Protein AF-A0A448YW83-F1 (afdb_monomer)

Structure (mmCIF, N/CA/C/O backbone):
data_AF-A0A448YW83-F1
#
_entry.id   AF-A0A448YW83-F1
#
loop_
_atom_site.group_PDB
_atom_site.id
_atom_site.type_symbol
_atom_site.label_atom_id
_atom_site.label_alt_id
_atom_site.label_comp_id
_atom_site.label_asym_id
_atom_site.label_entity_id
_atom_site.label_seq_id
_atom_site.pdbx_PDB_ins_code
_atom_site.Cartn_x
_atom_site.Cartn_y
_atom_site.Cartn_z
_atom_site.occupancy
_atom_site.B_iso_or_equiv
_atom_site.auth_seq_id
_atom_site.auth_comp_id
_atom_site.auth_asym_id
_atom_site.auth_atom_id
_atom_site.pdbx_PDB_model_num
ATOM 1 N N . MET A 1 1 ? -49.340 -20.843 14.530 1.00 56.88 1 MET A N 1
ATOM 2 C CA . MET A 1 1 ? -48.400 -19.747 14.875 1.00 56.88 1 MET A CA 1
ATOM 3 C C . MET A 1 1 ? -46.982 -20.223 15.215 1.00 56.88 1 MET A C 1
ATOM 5 O O . MET A 1 1 ? -46.055 -19.483 14.927 1.00 56.88 1 MET A O 1
ATOM 9 N N . MET A 1 2 ? -46.760 -21.444 15.728 1.00 63.47 2 MET A N 1
ATOM 10 C CA . MET A 1 2 ? -45.398 -21.908 16.076 1.00 63.47 2 MET A CA 1
ATOM 11 C C . MET A 1 2 ? -44.443 -22.103 14.880 1.00 63.47 2 MET A C 1
ATOM 13 O O . MET A 1 2 ? -43.239 -21.938 15.032 1.00 63.47 2 MET A O 1
ATOM 17 N N . VAL A 1 3 ? -44.957 -22.373 13.675 1.00 71.94 3 VAL A N 1
ATOM 18 C CA . VAL A 1 3 ? -44.118 -22.569 12.472 1.00 71.94 3 VAL A CA 1
ATOM 19 C C . VAL A 1 3 ? -43.424 -21.270 12.026 1.00 71.94 3 VAL A C 1
ATOM 21 O O . VAL A 1 3 ? -42.294 -21.302 11.548 1.00 71.94 3 VAL A O 1
ATOM 24 N N . VAL A 1 4 ? -44.060 -20.114 12.242 1.00 79.00 4 VAL A N 1
ATOM 25 C CA . VAL A 1 4 ? -43.514 -18.808 11.829 1.00 79.00 4 VAL A CA 1
ATOM 26 C C . VAL A 1 4 ? -42.372 -18.369 12.751 1.00 79.00 4 VAL A C 1
ATOM 28 O O . VAL A 1 4 ? -41.363 -17.855 12.279 1.00 79.00 4 VAL A O 1
ATOM 31 N N . ALA A 1 5 ? -42.476 -18.656 14.053 1.00 77.50 5 ALA A N 1
ATOM 32 C CA . ALA A 1 5 ? -41.408 -18.366 15.011 1.00 77.50 5 ALA A CA 1
ATOM 33 C C . ALA A 1 5 ? -40.123 -19.159 14.708 1.00 77.50 5 ALA A C 1
ATOM 35 O O . ALA A 1 5 ? -39.018 -18.657 14.911 1.00 77.50 5 ALA A O 1
ATOM 36 N N . HIS A 1 6 ? -40.253 -20.377 14.173 1.00 79.56 6 HIS A N 1
ATOM 37 C CA . HIS A 1 6 ? -39.095 -21.215 13.874 1.00 79.56 6 HIS A CA 1
ATOM 38 C C . HIS A 1 6 ? -38.333 -20.754 12.621 1.00 79.56 6 HIS A C 1
ATOM 40 O O . HIS A 1 6 ? -37.104 -20.746 12.623 1.00 79.56 6 HIS A O 1
ATOM 46 N N . GLN A 1 7 ? -39.049 -20.278 11.597 1.00 82.50 7 GLN A N 1
ATOM 47 C CA . GLN A 1 7 ? -38.447 -19.720 10.379 1.00 82.50 7 GLN A CA 1
ATOM 48 C C . GLN A 1 7 ? -37.667 -18.423 10.648 1.00 82.50 7 GLN A C 1
ATOM 50 O O . GLN A 1 7 ? -36.568 -18.239 10.127 1.00 82.50 7 GLN A O 1
ATOM 55 N N . ILE A 1 8 ? -38.185 -17.549 11.518 1.00 85.81 8 ILE A N 1
ATOM 56 C CA . ILE A 1 8 ? -37.504 -16.293 11.881 1.00 85.81 8 ILE A CA 1
ATOM 57 C C . ILE A 1 8 ? -36.208 -16.575 12.656 1.00 85.81 8 ILE A C 1
ATOM 59 O O . ILE A 1 8 ? -35.187 -15.933 12.410 1.00 85.81 8 ILE A O 1
ATOM 63 N N . SER A 1 9 ? -36.221 -17.571 13.546 1.00 85.94 9 SER A N 1
ATOM 64 C CA . SER A 1 9 ? -35.034 -17.957 14.318 1.00 85.94 9 SER A CA 1
ATOM 65 C C . SER A 1 9 ? -33.929 -18.541 13.425 1.00 85.94 9 SER A C 1
ATOM 67 O O . SER A 1 9 ? -32.757 -18.201 13.582 1.00 85.94 9 SER A O 1
ATOM 69 N N . LEU A 1 10 ? -34.293 -19.347 12.418 1.00 84.88 10 LEU A N 1
ATOM 70 C CA . LEU A 1 10 ? -33.331 -19.912 11.463 1.00 84.88 10 LEU A CA 1
ATOM 71 C C . LEU A 1 10 ? -32.645 -18.837 10.609 1.00 84.88 10 LEU A C 1
ATOM 73 O O . LEU A 1 10 ? -31.426 -18.886 10.446 1.00 84.88 10 LEU A O 1
ATOM 77 N N . LEU A 1 11 ? -33.395 -17.840 10.129 1.00 86.81 11 LEU A N 1
ATOM 78 C CA . LEU A 1 11 ? -32.834 -16.728 9.352 1.00 86.81 11 LEU A CA 1
ATOM 79 C C . LEU A 1 11 ? -31.828 -15.906 10.170 1.00 86.81 11 LEU A C 1
ATOM 81 O O . LEU A 1 11 ? -30.740 -15.591 9.676 1.00 86.81 11 LEU A O 1
ATOM 85 N N . TYR A 1 12 ? -32.143 -15.633 11.439 1.00 86.94 12 TYR A N 1
ATOM 86 C CA . TYR A 1 12 ? -31.236 -14.923 12.343 1.00 86.94 12 TYR A CA 1
ATOM 87 C C . TYR A 1 12 ? -29.942 -15.700 12.590 1.00 86.94 12 TYR A C 1
ATOM 89 O O . TYR A 1 12 ? -28.861 -15.117 12.512 1.00 86.94 12 TYR A O 1
ATOM 97 N N . ILE A 1 13 ? -30.033 -17.014 12.818 1.00 88.75 13 ILE A N 1
ATOM 98 C CA . ILE A 1 13 ? -28.859 -17.866 13.044 1.00 88.75 13 ILE A CA 1
ATOM 99 C C . ILE A 1 13 ? -27.974 -17.906 11.794 1.00 88.75 13 ILE A C 1
ATOM 101 O O . ILE A 1 13 ? -26.762 -17.741 11.910 1.00 88.75 13 ILE A O 1
ATOM 105 N N . THR A 1 14 ? -28.550 -18.048 10.594 1.00 85.12 14 THR A N 1
ATOM 106 C CA . THR A 1 14 ? -27.757 -18.066 9.351 1.00 85.12 14 THR A CA 1
ATOM 107 C C . THR A 1 14 ? -27.075 -16.730 9.057 1.00 85.12 14 THR A C 1
ATOM 109 O O . THR A 1 14 ? -25.923 -16.716 8.624 1.00 85.12 14 THR A O 1
ATOM 112 N N . SER A 1 15 ? -27.734 -15.604 9.353 1.00 87.12 15 SER A N 1
ATOM 113 C CA . SER A 1 15 ? -27.144 -14.273 9.173 1.00 87.12 15 SER A CA 1
ATOM 114 C C . SER A 1 15 ? -26.011 -14.011 10.168 1.00 87.12 15 SER A C 1
ATOM 116 O O . SER A 1 15 ? -24.981 -13.450 9.794 1.00 87.12 15 SER A O 1
ATOM 118 N N . LEU A 1 16 ? -26.174 -14.438 11.426 1.00 84.50 16 LEU A N 1
ATOM 119 C CA . LEU A 1 16 ? -25.135 -14.330 12.453 1.00 84.50 16 LEU A CA 1
ATOM 120 C C . LEU A 1 16 ? -23.930 -15.216 12.132 1.00 84.50 16 LEU A C 1
ATOM 122 O O . LEU A 1 16 ? -22.798 -14.769 12.284 1.00 84.50 16 LEU A O 1
ATOM 126 N N . LEU A 1 17 ? -24.158 -16.436 11.634 1.00 87.31 17 LEU A N 1
ATOM 127 C CA . LEU A 1 17 ? -23.080 -17.349 11.254 1.00 87.31 17 LEU A CA 1
ATOM 128 C C . LEU A 1 17 ? -22.268 -16.814 10.062 1.00 87.31 17 LEU A C 1
ATOM 130 O O . LEU A 1 17 ? -21.045 -16.938 10.051 1.00 87.31 17 LEU A O 1
ATOM 134 N N . GLY A 1 18 ? -22.926 -16.175 9.086 1.00 85.12 18 GLY A N 1
ATOM 135 C CA . GLY A 1 18 ? -22.254 -15.525 7.955 1.00 85.12 18 GLY A CA 1
ATOM 136 C C . GLY A 1 18 ? -21.361 -14.356 8.382 1.00 85.12 18 GLY A C 1
ATOM 137 O O . GLY A 1 18 ? -20.220 -14.256 7.931 1.00 85.12 18 GLY A O 1
ATOM 138 N N . LEU A 1 19 ? -21.840 -13.517 9.308 1.00 79.88 19 LEU A N 1
ATOM 139 C CA . LEU A 1 19 ? -21.049 -12.435 9.909 1.00 79.88 19 LEU A CA 1
ATOM 140 C C . LEU A 1 19 ? -19.879 -12.970 10.749 1.00 79.88 19 LEU A C 1
ATOM 142 O O . LEU A 1 19 ? -18.781 -12.421 10.680 1.00 79.88 19 LEU A O 1
ATOM 146 N N . LEU A 1 20 ? -20.082 -14.064 11.490 1.00 75.94 20 LEU A N 1
ATOM 147 C CA . LEU A 1 20 ? -19.033 -14.682 12.304 1.00 75.94 20 LEU A CA 1
ATOM 148 C C . LEU A 1 20 ? -17.926 -15.314 11.443 1.00 75.94 20 LEU A C 1
ATOM 150 O O . LEU A 1 20 ? -16.750 -15.183 11.767 1.00 75.94 20 LEU A O 1
ATOM 154 N N . LEU A 1 21 ? -18.282 -15.951 10.321 1.00 74.69 21 LEU A N 1
ATOM 155 C CA . LEU A 1 21 ? -17.315 -16.505 9.363 1.00 74.69 21 LEU A CA 1
ATOM 156 C C . LEU A 1 21 ? -16.519 -15.409 8.638 1.00 74.69 21 LEU A C 1
ATOM 158 O O . LEU A 1 21 ? -15.327 -15.583 8.378 1.00 74.69 21 LEU A O 1
ATOM 162 N N . LEU A 1 22 ? -17.145 -14.263 8.351 1.00 68.19 22 LEU A N 1
ATOM 163 C CA . LEU A 1 22 ? -16.452 -13.073 7.847 1.00 68.19 22 LEU A CA 1
ATOM 164 C C . LEU A 1 22 ? -15.484 -12.494 8.889 1.00 68.19 22 LEU A C 1
ATOM 166 O O . LEU A 1 22 ? -14.366 -12.128 8.531 1.00 68.19 22 LEU A O 1
ATOM 170 N N . ALA A 1 23 ? -15.865 -12.483 10.170 1.00 65.94 23 ALA A N 1
ATOM 171 C CA . ALA A 1 23 ? -15.004 -12.029 11.262 1.00 65.94 23 ALA A CA 1
ATOM 172 C C . ALA A 1 23 ? -13.818 -12.981 11.521 1.00 65.94 23 ALA A C 1
ATOM 174 O O . ALA A 1 23 ? -12.682 -12.525 11.628 1.00 65.94 23 ALA A O 1
ATOM 175 N N . GLN A 1 24 ? -14.034 -14.303 11.518 1.00 62.00 24 GLN A N 1
ATOM 176 C CA . GLN A 1 24 ? -12.956 -15.286 11.709 1.00 62.00 24 GLN A CA 1
ATOM 177 C C . GLN A 1 24 ? -11.900 -15.239 10.599 1.00 62.00 24 GLN A C 1
ATOM 179 O O . GLN A 1 24 ? -10.726 -15.504 10.852 1.00 62.00 24 GLN A O 1
ATOM 184 N N . ARG A 1 25 ? -12.280 -14.845 9.378 1.00 55.31 25 ARG A N 1
ATOM 185 C CA . ARG A 1 25 ? -11.320 -14.645 8.284 1.00 55.31 25 ARG A CA 1
ATOM 186 C C . ARG A 1 25 ? -10.429 -13.412 8.495 1.00 55.31 25 ARG A C 1
ATOM 188 O O . ARG A 1 25 ? -9.340 -13.353 7.924 1.00 55.31 25 ARG A O 1
ATOM 195 N N . CYS A 1 26 ? -10.859 -12.456 9.319 1.00 51.16 26 CYS A N 1
ATOM 196 C CA . CYS A 1 26 ? -10.079 -11.269 9.668 1.00 51.16 26 CYS A CA 1
ATOM 197 C C . CYS A 1 26 ? -9.062 -11.535 10.793 1.00 51.16 26 CYS A C 1
ATOM 199 O O . CYS A 1 26 ? -7.950 -11.012 10.716 1.00 51.16 26 CYS A O 1
ATOM 201 N N . ASP A 1 27 ? -9.380 -12.389 11.772 1.00 46.41 27 ASP A N 1
ATOM 202 C CA . ASP A 1 27 ? -8.488 -12.653 12.917 1.00 46.41 27 ASP A CA 1
ATOM 203 C C . ASP A 1 27 ? -7.257 -13.499 12.561 1.00 46.41 27 ASP A C 1
ATOM 205 O O . ASP A 1 27 ? -6.172 -13.290 13.107 1.00 46.41 27 ASP A O 1
ATOM 209 N N . SER A 1 28 ? -7.354 -14.388 11.568 1.00 47.44 28 SER A N 1
ATOM 210 C CA . SER A 1 28 ? -6.210 -15.198 11.114 1.00 47.44 28 SER A CA 1
ATOM 211 C C . SER A 1 28 ? -5.097 -14.412 10.393 1.00 47.44 28 SER A C 1
ATOM 213 O O . SER A 1 28 ? -4.112 -15.017 9.978 1.00 47.44 28 SER A O 1
ATOM 215 N N . PHE A 1 29 ? -5.205 -13.084 10.246 1.00 48.16 29 PHE A N 1
ATOM 216 C CA . PHE A 1 29 ? -4.204 -12.270 9.538 1.00 48.16 29 PHE A CA 1
ATOM 217 C C . PHE A 1 29 ? -3.389 -11.317 10.435 1.00 48.16 29 PHE A C 1
ATOM 219 O O . PHE A 1 29 ? -2.465 -10.673 9.949 1.00 48.16 29 PHE A O 1
ATOM 226 N N . VAL A 1 30 ? -3.686 -11.213 11.738 1.00 51.31 30 VAL A N 1
ATOM 227 C CA . VAL A 1 30 ? -3.064 -10.193 12.619 1.00 51.31 30 VAL A CA 1
ATOM 228 C C . VAL A 1 30 ? -1.845 -10.706 13.412 1.00 51.31 30 VAL A C 1
ATOM 230 O O . VAL A 1 30 ? -1.112 -9.901 13.981 1.00 51.31 30 VAL A O 1
ATOM 233 N N . ALA A 1 31 ? -1.544 -12.010 13.404 1.00 42.66 31 ALA A N 1
ATOM 234 C CA . ALA A 1 31 ? -0.474 -12.592 14.234 1.00 42.66 31 ALA A CA 1
ATOM 235 C C . ALA A 1 31 ? 0.574 -13.431 13.472 1.00 42.66 31 ALA A C 1
ATOM 237 O O . ALA A 1 31 ? 1.187 -14.330 14.045 1.00 42.66 31 ALA A O 1
ATOM 238 N N . GLY A 1 32 ? 0.806 -13.149 12.188 1.00 39.78 32 GLY A N 1
ATOM 239 C CA . GLY A 1 32 ? 1.950 -13.702 11.460 1.00 39.78 32 GLY A CA 1
ATOM 240 C C . GLY A 1 32 ? 3.127 -12.721 11.479 1.00 39.78 32 GLY A C 1
ATOM 241 O O . GLY A 1 32 ? 2.942 -11.595 11.012 1.00 39.78 32 GLY A O 1
ATOM 242 N N . PRO A 1 33 ? 4.333 -13.080 11.968 1.00 50.56 33 PRO A N 1
ATOM 243 C CA . PRO A 1 33 ? 5.528 -12.314 11.620 1.00 50.56 33 PRO A CA 1
ATOM 244 C C . PRO A 1 33 ? 5.638 -12.258 10.086 1.00 50.56 33 PRO A C 1
ATOM 246 O O . PRO A 1 33 ? 5.260 -13.232 9.427 1.00 50.56 33 PRO A O 1
ATOM 249 N N . PRO A 1 34 ? 6.114 -11.145 9.496 1.00 46.00 34 PRO A N 1
ATOM 250 C CA . PRO A 1 34 ? 6.222 -11.030 8.049 1.00 46.00 34 PRO A CA 1
ATOM 251 C C . PRO A 1 34 ? 7.082 -12.184 7.538 1.00 46.00 34 PRO A C 1
ATOM 253 O O . PRO A 1 34 ? 8.263 -12.288 7.875 1.00 46.00 34 PRO A O 1
ATOM 256 N N . ALA A 1 35 ? 6.475 -13.081 6.761 1.00 37.69 35 ALA A N 1
ATOM 257 C CA . ALA A 1 35 ? 7.225 -14.098 6.053 1.00 37.69 35 ALA A CA 1
ATOM 258 C C . ALA A 1 35 ? 8.262 -13.373 5.178 1.00 37.69 35 ALA A C 1
ATOM 260 O O . ALA A 1 35 ? 7.897 -12.424 4.475 1.00 37.69 35 ALA A O 1
ATOM 261 N N . PRO A 1 36 ? 9.546 -13.767 5.212 1.00 41.03 36 PRO A N 1
ATOM 262 C CA . PRO A 1 36 ? 10.509 -13.241 4.268 1.00 41.03 36 PRO A CA 1
ATOM 263 C C . PRO A 1 36 ? 10.023 -13.631 2.874 1.00 41.03 36 PRO A C 1
ATOM 265 O O . PRO A 1 36 ? 9.888 -14.814 2.561 1.00 41.03 36 PRO A O 1
ATOM 268 N N . PHE A 1 37 ? 9.716 -12.624 2.057 1.00 36.72 37 PHE A N 1
ATOM 269 C CA . PHE A 1 37 ? 9.505 -12.797 0.629 1.00 36.72 37 PHE A CA 1
ATOM 270 C C . PHE A 1 37 ? 10.723 -13.542 0.074 1.00 36.72 37 PHE A C 1
ATOM 272 O O . PHE A 1 37 ? 11.822 -12.995 -0.023 1.00 36.72 37 PHE A O 1
ATOM 279 N N . LEU A 1 38 ? 10.522 -14.819 -0.246 1.00 37.75 38 LEU A N 1
ATOM 280 C CA . LEU A 1 38 ? 11.446 -15.644 -1.007 1.00 37.75 38 LEU A CA 1
ATOM 281 C C . LEU A 1 38 ? 11.473 -15.084 -2.430 1.00 37.75 38 LEU A C 1
ATOM 283 O O . LEU A 1 38 ? 10.722 -15.496 -3.311 1.00 37.75 38 LEU A O 1
ATOM 287 N N . GLY A 1 39 ? 12.319 -14.071 -2.608 1.00 33.56 39 GLY A N 1
ATOM 288 C CA . GLY A 1 39 ? 12.715 -13.556 -3.903 1.00 33.56 39 GLY A CA 1
ATOM 289 C C . GLY A 1 39 ? 13.372 -14.672 -4.704 1.00 33.56 39 GLY A C 1
ATOM 290 O O . GLY A 1 39 ? 14.345 -15.286 -4.267 1.00 33.56 39 GLY A O 1
ATOM 291 N N . CYS A 1 40 ? 12.787 -14.924 -5.868 1.00 30.89 40 CYS A N 1
ATOM 292 C CA . CYS A 1 40 ? 13.231 -15.861 -6.880 1.00 30.89 40 CYS A CA 1
ATOM 293 C C . CYS A 1 40 ? 14.739 -15.702 -7.148 1.00 30.89 40 CYS A C 1
ATOM 295 O O . CYS A 1 40 ? 15.207 -14.667 -7.623 1.00 30.89 40 CYS A O 1
ATOM 297 N N . THR A 1 41 ? 15.504 -16.739 -6.829 1.00 35.41 41 THR A N 1
ATOM 298 C CA . THR A 1 41 ? 16.896 -16.905 -7.229 1.00 35.41 41 THR A CA 1
ATOM 299 C C . THR A 1 41 ? 16.950 -17.202 -8.726 1.00 35.41 41 THR A C 1
ATOM 301 O O . THR A 1 41 ? 16.577 -18.286 -9.171 1.00 35.41 41 THR A O 1
ATOM 304 N N . SER A 1 42 ? 17.459 -16.265 -9.527 1.00 35.72 42 SER A N 1
ATOM 305 C CA . SER A 1 42 ? 17.980 -16.600 -10.852 1.00 35.72 42 SER A CA 1
ATOM 306 C C . SER A 1 42 ? 19.176 -15.733 -11.241 1.00 35.72 42 SER A C 1
ATOM 308 O O . SER A 1 42 ? 19.168 -14.514 -11.101 1.00 35.72 42 SER A O 1
ATOM 310 N N . THR A 1 43 ? 20.215 -16.445 -11.684 1.00 34.78 43 THR A N 1
ATOM 311 C CA . THR A 1 43 ? 21.489 -16.003 -12.275 1.00 34.78 43 THR A CA 1
ATOM 312 C C . THR A 1 43 ? 22.376 -15.094 -11.419 1.00 34.78 43 THR A C 1
ATOM 314 O O . THR A 1 43 ? 22.668 -13.952 -11.762 1.00 34.78 43 THR A O 1
ATOM 317 N N . ALA A 1 44 ? 22.898 -15.656 -10.327 1.00 40.41 44 ALA A N 1
ATOM 318 C CA . ALA A 1 44 ? 24.146 -15.204 -9.726 1.00 40.41 44 ALA A CA 1
ATOM 319 C C . ALA A 1 44 ? 25.326 -15.849 -10.467 1.00 40.41 44 ALA A C 1
ATOM 321 O O . ALA A 1 44 ? 25.631 -17.009 -10.222 1.00 40.41 44 ALA A O 1
ATOM 322 N N . LEU A 1 45 ? 25.988 -15.097 -11.346 1.00 35.75 45 LEU A N 1
ATOM 323 C CA . LEU A 1 45 ? 27.434 -15.184 -11.555 1.00 35.75 45 LEU A CA 1
ATOM 324 C C . LEU A 1 45 ? 27.931 -13.827 -12.084 1.00 35.75 45 LEU A C 1
ATOM 326 O O . LEU A 1 45 ? 27.526 -13.382 -13.151 1.00 35.75 45 LEU A O 1
ATOM 330 N N . GLN A 1 46 ? 28.824 -13.207 -11.303 1.00 40.94 46 GLN A N 1
ATOM 331 C CA . GLN A 1 46 ? 29.660 -12.036 -11.620 1.00 40.94 46 GLN A CA 1
ATOM 332 C C . GLN A 1 46 ? 28.982 -10.653 -11.669 1.00 40.94 46 GLN A C 1
ATOM 334 O O . GLN A 1 46 ? 28.863 -10.058 -12.734 1.00 40.94 46 GLN A O 1
ATOM 339 N N . ASN A 1 47 ? 28.634 -10.063 -10.513 1.00 43.91 47 ASN A N 1
ATOM 340 C CA . ASN A 1 47 ? 28.491 -8.594 -10.426 1.00 43.91 47 ASN A CA 1
ATOM 341 C C . ASN A 1 47 ? 28.615 -7.982 -9.009 1.00 43.91 47 ASN A C 1
ATOM 343 O O . ASN A 1 47 ? 28.026 -6.943 -8.710 1.00 43.91 47 ASN A O 1
ATOM 347 N N . ASP A 1 48 ? 29.416 -8.579 -8.119 1.00 44.47 48 ASP A N 1
ATOM 348 C CA . ASP A 1 48 ? 29.543 -8.095 -6.730 1.00 44.47 48 ASP A CA 1
ATOM 349 C C . ASP A 1 48 ? 30.248 -6.736 -6.600 1.00 44.47 48 ASP A C 1
ATOM 351 O O . ASP A 1 48 ? 29.995 -5.997 -5.650 1.00 44.47 48 ASP A O 1
ATOM 355 N N . LYS A 1 49 ? 31.101 -6.361 -7.564 1.00 45.66 49 LYS A N 1
ATOM 356 C CA . LYS A 1 49 ? 31.748 -5.036 -7.575 1.00 45.66 49 LYS A CA 1
ATOM 357 C C . LYS A 1 49 ? 30.780 -3.912 -7.949 1.00 45.66 49 LYS A C 1
ATOM 359 O O . LYS A 1 49 ? 30.842 -2.848 -7.348 1.00 45.66 49 LYS A O 1
ATOM 364 N N . PHE A 1 50 ? 29.860 -4.158 -8.881 1.00 44.56 50 PHE A N 1
ATOM 365 C CA . PHE A 1 50 ? 28.891 -3.150 -9.321 1.00 44.56 50 PHE A CA 1
ATOM 366 C C . PHE A 1 50 ? 27.815 -2.877 -8.270 1.00 44.56 50 PHE A C 1
ATOM 368 O O . PHE A 1 50 ? 27.427 -1.729 -8.072 1.00 44.56 50 PHE A O 1
ATOM 375 N N . ARG A 1 51 ? 27.361 -3.915 -7.555 1.00 45.38 51 ARG A N 1
ATOM 376 C CA . ARG A 1 51 ? 26.393 -3.756 -6.459 1.00 45.38 51 ARG A CA 1
ATOM 377 C C . ARG A 1 51 ? 26.954 -2.924 -5.306 1.00 45.38 51 ARG A C 1
ATOM 379 O O . ARG A 1 51 ? 26.250 -2.073 -4.775 1.00 45.38 51 ARG A O 1
ATOM 386 N N . ARG A 1 52 ? 28.235 -3.114 -4.976 1.00 50.31 52 ARG A N 1
ATOM 387 C CA . ARG A 1 52 ? 28.893 -2.403 -3.873 1.00 50.31 52 ARG A CA 1
ATOM 388 C C . ARG A 1 52 ? 29.026 -0.899 -4.150 1.00 50.31 52 ARG A C 1
ATOM 390 O O . ARG A 1 52 ? 28.698 -0.102 -3.283 1.00 50.31 52 ARG A O 1
ATOM 397 N N . ASP A 1 53 ? 29.373 -0.511 -5.378 1.00 48.81 53 ASP A N 1
ATOM 398 C CA . ASP A 1 53 ? 29.458 0.904 -5.781 1.00 48.81 53 ASP A CA 1
ATOM 399 C C . ASP A 1 53 ? 28.094 1.619 -5.807 1.00 48.81 53 ASP A C 1
ATOM 401 O O . ASP A 1 53 ? 28.015 2.831 -5.581 1.00 48.81 53 ASP A O 1
ATOM 405 N N . ILE A 1 54 ? 27.013 0.884 -6.083 1.00 51.03 54 ILE A N 1
ATOM 406 C CA . ILE A 1 54 ? 25.643 1.414 -6.079 1.00 51.03 54 ILE A CA 1
ATOM 407 C C . ILE A 1 54 ? 25.132 1.589 -4.642 1.00 51.03 54 ILE A C 1
ATOM 409 O O . ILE A 1 54 ? 24.540 2.625 -4.332 1.00 51.03 54 ILE A O 1
ATOM 413 N N . ASP A 1 55 ? 25.409 0.637 -3.748 1.00 48.75 55 ASP A N 1
ATOM 414 C CA . ASP A 1 55 ? 25.064 0.733 -2.322 1.00 48.75 55 ASP A CA 1
ATOM 415 C C . ASP A 1 55 ? 25.857 1.839 -1.603 1.00 48.75 55 ASP A C 1
ATOM 417 O O . ASP A 1 55 ? 25.310 2.577 -0.780 1.00 48.75 55 ASP A O 1
ATOM 421 N N . GLU A 1 56 ? 27.132 2.024 -1.954 1.00 53.12 56 GLU A N 1
ATOM 422 C CA . GLU A 1 56 ? 27.983 3.083 -1.397 1.00 53.12 56 GLU A CA 1
ATOM 423 C C . GLU A 1 56 ? 27.495 4.480 -1.838 1.00 53.12 56 GLU A C 1
ATOM 425 O O . GLU A 1 56 ? 27.342 5.393 -1.020 1.00 53.12 56 GLU A O 1
ATOM 430 N N . LYS A 1 57 ? 27.159 4.647 -3.129 1.00 52.28 57 LYS A N 1
ATOM 431 C CA . LYS A 1 57 ? 26.650 5.921 -3.676 1.00 52.28 57 LYS A CA 1
ATOM 432 C C . LYS A 1 57 ? 25.218 6.235 -3.250 1.00 52.28 57 LYS A C 1
ATOM 434 O O . LYS A 1 57 ? 24.874 7.412 -3.130 1.00 52.28 57 LYS A O 1
ATOM 439 N N . SER A 1 58 ? 24.380 5.226 -3.030 1.00 45.81 58 SER A N 1
ATOM 440 C CA . SER A 1 58 ? 23.013 5.423 -2.537 1.00 45.81 58 SER A CA 1
ATOM 441 C C . SER A 1 58 ? 23.004 5.820 -1.058 1.00 45.81 58 SER A C 1
ATOM 443 O O . SER A 1 58 ? 22.284 6.751 -0.697 1.00 45.81 58 SER A O 1
ATOM 445 N N . ARG A 1 59 ? 23.889 5.251 -0.223 1.00 51.38 59 ARG A N 1
ATOM 446 C CA . ARG A 1 59 ? 24.093 5.702 1.167 1.00 51.38 59 ARG A CA 1
ATOM 447 C C . ARG A 1 59 ? 24.625 7.132 1.262 1.00 51.38 59 ARG A C 1
ATOM 449 O O . ARG A 1 59 ? 24.120 7.901 2.074 1.00 51.38 59 ARG A O 1
ATOM 456 N N . GLN A 1 60 ? 25.573 7.515 0.404 1.00 50.88 60 GLN A N 1
ATOM 457 C CA . GLN A 1 60 ? 26.089 8.892 0.361 1.00 50.88 60 GLN A CA 1
ATOM 458 C C . GLN A 1 60 ? 25.050 9.924 -0.112 1.00 50.88 60 GLN A C 1
ATOM 460 O O . GLN A 1 60 ? 25.139 11.094 0.255 1.00 50.88 60 GLN A O 1
ATOM 465 N N . LYS A 1 61 ? 24.056 9.519 -0.914 1.00 44.47 61 LYS A N 1
ATOM 466 C CA . LYS A 1 61 ? 22.984 10.414 -1.388 1.00 44.47 61 LYS A CA 1
ATOM 467 C C . LYS A 1 61 ? 21.764 10.444 -0.463 1.00 44.47 61 LYS A C 1
ATOM 469 O O . LYS A 1 61 ? 21.116 11.484 -0.366 1.00 44.47 61 LYS A O 1
ATOM 474 N N . ALA A 1 62 ? 21.492 9.361 0.267 1.00 42.22 62 ALA A N 1
ATOM 475 C CA . ALA A 1 62 ? 20.431 9.303 1.273 1.00 42.22 62 ALA A CA 1
ATOM 476 C C . ALA A 1 62 ? 20.692 10.227 2.480 1.00 42.22 62 ALA A C 1
ATOM 478 O O . ALA A 1 62 ? 19.743 10.663 3.125 1.00 42.22 62 ALA A O 1
ATOM 479 N N . SER A 1 63 ? 21.950 10.594 2.759 1.00 44.50 63 SER A N 1
ATOM 480 C CA . SER A 1 63 ? 22.285 11.580 3.798 1.00 44.50 63 SER A CA 1
ATOM 481 C C . SER A 1 63 ? 22.093 13.045 3.376 1.00 44.50 63 SER A C 1
ATOM 483 O O . SER A 1 63 ? 22.285 13.926 4.208 1.00 44.50 63 SER A O 1
ATOM 485 N N . ALA A 1 64 ? 21.737 13.330 2.113 1.00 41.16 64 ALA A N 1
ATOM 486 C CA . ALA A 1 64 ? 21.696 14.698 1.575 1.00 41.16 64 ALA A CA 1
ATOM 487 C C . ALA A 1 64 ? 20.332 15.157 1.018 1.00 41.16 64 ALA A C 1
ATOM 489 O O . ALA A 1 64 ? 20.183 16.335 0.703 1.00 41.16 64 ALA A O 1
ATOM 490 N N . SER A 1 65 ? 19.323 14.291 0.891 1.00 40.88 65 SER A N 1
ATOM 491 C CA . SER A 1 65 ? 18.002 14.708 0.395 1.00 40.88 65 SER A CA 1
ATOM 492 C C . SER A 1 65 ? 16.919 13.724 0.836 1.00 40.88 65 SER A C 1
ATOM 494 O O . SER A 1 65 ? 16.822 12.609 0.326 1.00 40.88 65 SER A O 1
ATOM 496 N N . GLY A 1 66 ? 16.142 14.118 1.845 1.00 40.97 66 GLY A N 1
ATOM 497 C CA . GLY A 1 66 ? 15.019 13.338 2.354 1.00 40.97 66 GLY A CA 1
ATOM 498 C C . GLY A 1 66 ? 13.824 13.389 1.403 1.00 40.97 66 GLY A C 1
ATOM 499 O O . GLY A 1 66 ? 13.394 14.469 1.011 1.00 40.97 66 GLY A O 1
ATOM 500 N N . GLY A 1 67 ? 13.279 12.219 1.061 1.00 39.59 67 GLY A N 1
ATOM 501 C CA . GLY A 1 67 ? 11.912 12.074 0.548 1.00 39.59 67 GLY A CA 1
ATOM 502 C C . GLY A 1 67 ? 11.775 11.362 -0.798 1.00 39.59 67 GLY A C 1
ATOM 503 O O . GLY A 1 67 ? 11.060 10.374 -0.874 1.00 39.59 67 GLY A O 1
ATOM 504 N N . SER A 1 68 ? 12.467 11.807 -1.850 1.00 45.75 68 SER A N 1
ATOM 505 C CA . SER A 1 68 ? 12.137 11.408 -3.236 1.00 45.75 68 SER A CA 1
ATOM 506 C C . SER A 1 68 ? 13.090 10.393 -3.882 1.00 45.75 68 SER A C 1
ATOM 508 O O . SER A 1 68 ? 12.712 9.665 -4.794 1.00 45.75 68 SER A O 1
ATOM 510 N N . VAL A 1 69 ? 14.334 10.281 -3.406 1.00 46.50 69 VAL A N 1
ATOM 511 C CA . VAL A 1 69 ? 15.356 9.422 -4.045 1.00 46.50 69 VAL A CA 1
ATOM 512 C C . VAL A 1 69 ? 15.178 7.934 -3.696 1.00 46.50 69 VAL A C 1
ATOM 514 O O . VAL A 1 69 ? 15.584 7.059 -4.462 1.00 46.50 69 VAL A O 1
ATOM 517 N N . ALA A 1 70 ? 14.535 7.628 -2.565 1.00 46.66 70 ALA A N 1
ATOM 518 C CA . ALA A 1 70 ? 14.306 6.253 -2.117 1.00 46.66 70 ALA A CA 1
ATOM 519 C C . ALA A 1 70 ? 13.258 5.510 -2.971 1.00 46.66 70 ALA A C 1
ATOM 521 O O . ALA A 1 70 ? 13.411 4.311 -3.204 1.00 46.66 70 ALA A O 1
ATOM 522 N N . ALA A 1 71 ? 12.252 6.215 -3.502 1.00 45.66 71 ALA A N 1
ATOM 523 C CA . ALA A 1 71 ? 11.233 5.629 -4.376 1.00 45.66 71 ALA A CA 1
ATOM 524 C C . ALA A 1 71 ? 11.827 5.179 -5.728 1.00 45.66 71 ALA A C 1
ATOM 526 O O . ALA A 1 71 ? 11.592 4.053 -6.173 1.00 45.66 71 ALA A O 1
ATOM 527 N N . GLY A 1 72 ? 12.702 5.998 -6.325 1.00 42.38 72 GLY A N 1
ATOM 528 C CA . GLY A 1 72 ? 13.354 5.690 -7.605 1.00 42.38 72 GLY A CA 1
ATOM 529 C C . GLY A 1 72 ? 14.329 4.503 -7.559 1.00 42.38 72 GLY A C 1
ATOM 530 O O . GLY A 1 72 ? 14.494 3.798 -8.555 1.00 42.38 72 GLY A O 1
ATOM 531 N N . ALA A 1 73 ? 14.952 4.235 -6.407 1.00 51.47 73 ALA A N 1
ATOM 532 C CA . ALA A 1 73 ? 15.863 3.100 -6.235 1.00 51.47 73 ALA A CA 1
ATOM 533 C C . ALA A 1 73 ? 15.124 1.757 -6.094 1.00 51.47 73 ALA A C 1
ATOM 535 O O . ALA A 1 73 ? 15.606 0.738 -6.588 1.00 51.47 73 ALA A O 1
ATOM 536 N N . ILE A 1 74 ? 13.942 1.751 -5.468 1.00 50.66 74 ILE A N 1
ATOM 537 C CA . ILE A 1 74 ? 13.117 0.542 -5.315 1.00 50.66 74 ILE A CA 1
ATOM 538 C C . ILE A 1 74 ? 12.482 0.162 -6.660 1.00 50.66 74 ILE A C 1
ATOM 540 O O . ILE A 1 74 ? 12.535 -1.005 -7.048 1.00 50.66 74 ILE A O 1
ATOM 544 N N . LEU A 1 75 ? 11.989 1.142 -7.426 1.00 51.47 75 LEU A N 1
ATOM 545 C CA . LEU A 1 75 ? 11.506 0.929 -8.798 1.00 51.47 75 LEU A CA 1
ATOM 546 C C . LEU A 1 75 ? 12.619 0.426 -9.738 1.00 51.47 75 LEU A C 1
ATOM 548 O O . LEU A 1 75 ? 12.401 -0.519 -10.494 1.00 51.47 75 LEU A O 1
ATOM 552 N N . GLY A 1 76 ? 13.830 0.989 -9.642 1.00 49.22 76 GLY A N 1
ATOM 553 C CA . GLY A 1 76 ? 14.983 0.562 -10.447 1.00 49.22 76 GLY A CA 1
ATOM 554 C C . GLY A 1 76 ? 15.589 -0.793 -10.050 1.00 49.22 76 GLY A C 1
ATOM 555 O O . GLY A 1 76 ? 16.277 -1.406 -10.864 1.00 49.22 76 GLY A O 1
ATOM 556 N N . GLY A 1 77 ? 15.351 -1.261 -8.818 1.00 55.00 77 GLY A N 1
ATOM 557 C CA . GLY A 1 77 ? 15.858 -2.536 -8.299 1.00 55.00 77 GLY A CA 1
ATOM 558 C C . GLY A 1 77 ? 14.907 -3.724 -8.476 1.00 55.00 77 GLY A C 1
ATOM 559 O O . GLY A 1 77 ? 15.380 -4.848 -8.641 1.00 55.00 77 GLY A O 1
ATOM 560 N N . LEU A 1 78 ? 13.587 -3.496 -8.461 1.00 52.00 78 LEU A N 1
ATOM 561 C CA . LEU A 1 78 ? 12.585 -4.558 -8.640 1.00 52.00 78 LEU A CA 1
ATOM 562 C C . LEU A 1 78 ? 12.301 -4.852 -10.125 1.00 52.00 78 LEU A C 1
ATOM 564 O O . LEU A 1 78 ? 12.129 -6.011 -10.493 1.00 52.00 78 LEU A O 1
ATOM 568 N N . VAL A 1 79 ? 12.347 -3.831 -10.993 1.00 50.62 79 VAL A N 1
ATOM 569 C CA . VAL A 1 79 ? 12.371 -3.974 -12.465 1.00 50.62 79 VAL A CA 1
ATOM 570 C C . VAL A 1 79 ? 13.835 -4.124 -12.910 1.00 50.62 79 VAL A C 1
ATOM 572 O O . VAL A 1 79 ? 14.407 -3.264 -13.578 1.00 50.62 79 VAL A O 1
ATOM 575 N N . GLY A 1 80 ? 14.482 -5.179 -12.401 1.00 52.09 80 GLY A N 1
ATOM 576 C CA . GLY A 1 80 ? 15.930 -5.422 -12.393 1.00 52.09 80 GLY A CA 1
ATOM 577 C C . GLY A 1 80 ? 16.583 -5.675 -13.757 1.00 52.09 80 GLY A C 1
ATOM 578 O O . GLY A 1 80 ? 17.186 -6.725 -13.972 1.00 52.09 80 GLY A O 1
ATOM 579 N N . GLY A 1 81 ? 16.517 -4.692 -14.652 1.00 58.34 81 GLY A N 1
ATOM 580 C CA . GLY A 1 81 ? 17.251 -4.643 -15.913 1.00 58.34 81 GLY A CA 1
ATOM 581 C C . GLY A 1 81 ? 18.188 -3.426 -16.003 1.00 58.34 81 GLY A C 1
ATOM 582 O O . GLY A 1 81 ? 18.036 -2.454 -15.258 1.00 58.34 81 GLY A O 1
ATOM 583 N N . PRO A 1 82 ? 19.145 -3.413 -16.951 1.00 54.78 82 PRO A N 1
ATOM 584 C CA . PRO A 1 82 ? 20.045 -2.274 -17.187 1.00 54.78 82 PRO A CA 1
ATOM 585 C C . PRO A 1 82 ? 19.306 -0.965 -17.530 1.00 54.78 82 PRO A C 1
ATOM 587 O O . PRO A 1 82 ? 19.858 0.123 -17.364 1.00 54.78 82 PRO A O 1
ATOM 590 N N . PHE A 1 83 ? 18.046 -1.052 -17.965 1.00 56.44 83 PHE A N 1
ATOM 591 C CA . PHE A 1 83 ? 17.196 0.104 -18.240 1.00 56.44 83 PHE A CA 1
ATOM 592 C C . PHE A 1 83 ? 16.570 0.704 -16.972 1.00 56.44 83 PHE A C 1
ATOM 594 O O . PHE A 1 83 ? 16.543 1.928 -16.853 1.00 56.44 83 PHE A O 1
ATOM 601 N N . GLY A 1 84 ? 16.170 -0.106 -15.984 1.00 57.56 84 GLY A N 1
ATOM 602 C CA . GLY A 1 84 ? 15.602 0.383 -14.717 1.00 57.56 84 GLY A CA 1
ATOM 603 C C . GLY A 1 84 ? 16.559 1.311 -13.958 1.00 57.56 84 GLY A C 1
ATOM 604 O O . GLY A 1 84 ? 16.158 2.371 -13.475 1.00 57.56 84 GLY A O 1
ATOM 605 N N . ALA A 1 85 ? 17.858 0.991 -13.965 1.00 62.56 85 ALA A N 1
ATOM 606 C CA . ALA A 1 85 ? 18.902 1.840 -13.384 1.00 62.56 85 ALA A CA 1
ATOM 607 C C . ALA A 1 85 ? 19.087 3.178 -14.134 1.00 62.56 85 ALA A C 1
ATOM 609 O O . ALA A 1 85 ? 19.330 4.216 -13.516 1.00 62.56 85 ALA A O 1
ATOM 610 N N . LEU A 1 86 ? 18.947 3.173 -15.465 1.00 57.66 86 LEU A N 1
ATOM 611 C CA . LEU A 1 86 ? 19.067 4.370 -16.305 1.00 57.66 86 LEU A CA 1
ATOM 612 C C . LEU A 1 86 ? 17.860 5.310 -16.180 1.00 57.66 86 LEU A C 1
ATOM 614 O O . LEU A 1 86 ? 18.033 6.522 -16.325 1.00 57.66 86 LEU A O 1
ATOM 618 N N . PHE A 1 87 ? 16.663 4.777 -15.926 1.00 57.69 87 PHE A N 1
ATOM 619 C CA . PHE A 1 87 ? 15.448 5.574 -15.730 1.00 57.69 87 PHE A CA 1
ATOM 620 C C . PHE A 1 87 ? 15.315 6.092 -14.292 1.00 57.69 87 PHE A C 1
ATOM 622 O O . PHE A 1 87 ? 15.082 7.290 -14.100 1.00 57.69 87 PHE A O 1
ATOM 629 N N . GLY A 1 88 ? 15.580 5.248 -13.286 1.00 55.81 88 GLY A N 1
ATOM 630 C CA . GLY A 1 88 ? 15.526 5.641 -11.872 1.00 55.81 88 GLY A CA 1
ATOM 631 C C . GLY A 1 88 ? 16.515 6.759 -11.521 1.00 55.81 88 GLY A C 1
ATOM 632 O O . GLY A 1 88 ? 16.178 7.694 -10.794 1.00 55.81 88 GLY A O 1
ATOM 633 N N . ALA A 1 89 ? 17.715 6.745 -12.117 1.00 57.94 89 ALA A N 1
ATOM 634 C CA . ALA A 1 89 ? 18.695 7.815 -11.936 1.00 57.94 89 ALA A CA 1
ATOM 635 C C . ALA A 1 89 ? 18.274 9.147 -12.586 1.00 57.94 89 ALA A C 1
ATOM 637 O O . ALA A 1 89 ? 18.694 10.210 -12.123 1.00 57.94 89 ALA A O 1
ATOM 638 N N . SER A 1 90 ? 17.462 9.126 -13.651 1.00 51.22 90 SER A N 1
ATOM 639 C CA . SER A 1 90 ? 17.032 10.349 -14.337 1.00 51.22 90 SER A CA 1
ATOM 640 C C . SER A 1 90 ? 15.821 11.020 -13.705 1.00 51.22 90 SER A C 1
ATOM 642 O O . SER A 1 90 ? 15.788 12.249 -13.698 1.00 51.22 90 SER A O 1
ATOM 644 N N . ILE A 1 91 ? 14.871 10.271 -13.147 1.00 53.56 91 ILE A N 1
ATOM 645 C CA . ILE A 1 91 ? 13.696 10.873 -12.498 1.00 53.56 91 ILE A CA 1
ATOM 646 C C . ILE A 1 91 ? 14.120 11.601 -11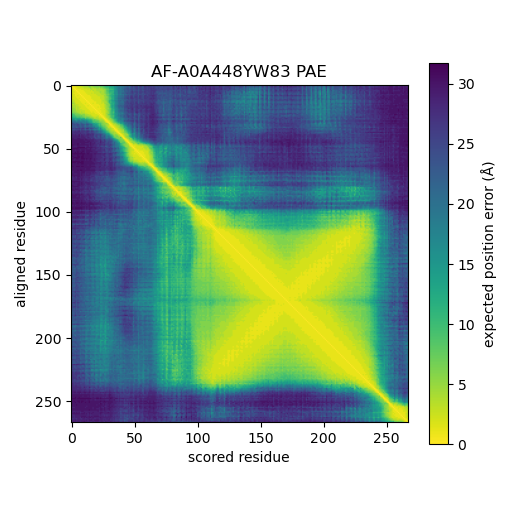.208 1.00 53.56 91 ILE A C 1
ATOM 648 O O . ILE A 1 91 ? 13.762 12.757 -11.008 1.00 53.56 91 ILE A O 1
ATOM 652 N N . GLY A 1 92 ? 15.024 11.016 -10.411 1.00 48.69 92 GLY A N 1
ATOM 653 C CA . GLY A 1 92 ? 15.487 11.619 -9.150 1.00 48.69 92 GLY A CA 1
ATOM 654 C C . GLY A 1 92 ? 16.535 12.742 -9.255 1.00 48.69 92 GLY A C 1
ATOM 655 O O . GLY A 1 92 ? 16.891 13.327 -8.238 1.00 48.69 92 GLY A O 1
ATOM 656 N N . SER A 1 93 ? 17.073 13.052 -10.441 1.00 51.66 93 SER A N 1
ATOM 657 C CA . SER A 1 93 ? 18.178 14.023 -10.612 1.00 51.66 93 SER A CA 1
ATOM 658 C C . SER A 1 93 ? 17.771 15.363 -11.240 1.00 51.66 93 SER A C 1
ATOM 660 O O . SER A 1 93 ? 18.640 16.159 -11.599 1.00 51.66 93 SER A O 1
ATOM 662 N N . ASN A 1 94 ? 16.473 15.630 -11.417 1.00 50.12 94 ASN A N 1
ATOM 663 C CA . ASN A 1 94 ? 16.006 16.704 -12.293 1.00 50.12 94 ASN A CA 1
ATOM 664 C C . ASN A 1 94 ? 15.435 17.930 -11.565 1.00 50.12 94 ASN A C 1
ATOM 666 O O . ASN A 1 94 ? 14.227 18.090 -11.473 1.00 50.12 94 ASN A O 1
ATOM 670 N N . LEU A 1 95 ? 16.302 18.838 -11.117 1.00 51.12 95 LEU A N 1
ATOM 671 C CA . LEU A 1 95 ? 15.937 20.245 -10.911 1.00 51.12 95 LEU A CA 1
ATOM 672 C C . LEU A 1 95 ? 17.204 21.109 -11.100 1.00 51.12 95 LEU A C 1
ATOM 674 O O . LEU A 1 95 ? 17.855 21.483 -10.132 1.00 51.12 95 LEU A O 1
ATOM 678 N N . GLY A 1 96 ? 17.630 21.370 -12.349 1.00 45.53 96 GLY A N 1
ATOM 679 C CA . GLY A 1 96 ? 18.565 22.489 -12.592 1.00 45.53 96 GLY A CA 1
ATOM 680 C C . GLY A 1 96 ? 19.509 22.476 -13.805 1.00 45.53 96 GLY A C 1
ATOM 681 O O . GLY A 1 96 ? 19.858 23.558 -14.258 1.00 45.53 96 GLY A O 1
ATOM 682 N N . ALA A 1 97 ? 19.935 21.333 -14.367 1.00 53.88 97 ALA A N 1
ATOM 683 C CA . ALA A 1 97 ? 21.085 21.327 -15.307 1.00 53.88 97 ALA A CA 1
ATOM 684 C C . ALA A 1 97 ? 20.910 20.543 -16.633 1.00 53.88 97 ALA A C 1
ATOM 686 O O . ALA A 1 97 ? 21.898 20.229 -17.292 1.00 53.88 97 ALA A O 1
ATOM 687 N N . LYS A 1 98 ? 19.686 20.174 -17.039 1.00 55.88 98 LYS A N 1
ATOM 688 C CA . LYS A 1 98 ? 19.492 19.019 -17.942 1.00 55.88 98 LYS A CA 1
ATOM 689 C C . LYS A 1 98 ? 19.363 19.236 -19.452 1.00 55.88 98 LYS A C 1
ATOM 691 O O . LYS A 1 98 ? 19.509 18.262 -20.183 1.00 55.88 98 LYS A O 1
ATOM 696 N N . GLN A 1 99 ? 19.146 20.443 -19.969 1.00 59.09 99 GLN A N 1
ATOM 697 C CA . GLN A 1 99 ? 18.710 20.562 -21.373 1.00 59.09 99 GLN A CA 1
ATOM 698 C C . GLN A 1 99 ? 19.749 20.069 -22.406 1.00 59.09 99 GLN A C 1
ATOM 700 O O . GLN A 1 99 ? 19.385 19.394 -23.366 1.00 59.09 99 GLN A O 1
ATOM 705 N N . ALA A 1 100 ? 21.044 20.323 -22.176 1.00 62.84 100 ALA A N 1
ATOM 706 C CA . ALA A 1 100 ? 22.120 19.851 -23.057 1.00 62.84 100 ALA A CA 1
ATOM 707 C C . ALA A 1 100 ? 22.400 18.342 -22.911 1.00 62.84 100 ALA A C 1
ATOM 709 O O . ALA A 1 100 ? 22.715 17.661 -23.886 1.00 62.84 100 ALA A O 1
ATOM 710 N N . PHE A 1 101 ? 22.252 17.800 -21.698 1.00 67.31 101 PHE A N 1
ATOM 711 C CA . PHE A 1 101 ? 22.487 16.380 -21.429 1.00 67.31 101 PHE A CA 1
ATOM 712 C C . PHE A 1 101 ? 21.353 15.506 -21.976 1.00 67.31 101 PHE A C 1
ATOM 714 O O . PHE A 1 101 ? 21.603 14.444 -22.543 1.00 67.31 101 PHE A O 1
ATOM 721 N N . ASP A 1 102 ? 20.109 15.977 -21.870 1.00 68.06 102 ASP A N 1
ATOM 722 C CA . ASP A 1 102 ? 18.946 15.270 -22.400 1.00 68.06 102 ASP A CA 1
ATOM 723 C C . ASP A 1 102 ? 18.970 15.213 -23.935 1.00 68.06 102 ASP A C 1
ATOM 725 O O . ASP A 1 102 ? 18.603 14.188 -24.505 1.00 68.06 102 ASP A O 1
ATOM 729 N N . GLN A 1 103 ? 19.464 16.254 -24.618 1.00 72.75 103 GLN A N 1
ATOM 730 C CA . GLN A 1 103 ? 19.653 16.223 -26.075 1.00 72.75 103 GLN A CA 1
ATOM 731 C C . GLN A 1 103 ? 20.724 15.214 -26.506 1.00 72.75 103 GLN A C 1
ATOM 733 O O . GLN A 1 103 ? 20.441 14.362 -27.349 1.00 72.75 103 GLN A O 1
ATOM 738 N N . ALA A 1 104 ? 21.909 15.241 -25.887 1.00 74.81 104 ALA A N 1
ATOM 739 C CA . ALA A 1 104 ? 22.971 14.275 -26.183 1.00 74.81 104 ALA A CA 1
ATOM 740 C C . ALA A 1 104 ? 22.509 12.827 -25.931 1.00 74.81 104 ALA A C 1
ATOM 742 O O . ALA A 1 104 ? 22.750 11.925 -26.735 1.00 74.81 104 ALA A O 1
ATOM 743 N N . ARG A 1 105 ? 21.754 12.607 -24.849 1.00 72.19 105 ARG A N 1
ATOM 744 C CA . ARG A 1 105 ? 21.181 11.299 -24.521 1.00 72.19 105 ARG A CA 1
ATOM 745 C C . ARG A 1 105 ? 20.124 10.859 -25.533 1.00 72.19 105 ARG A C 1
ATOM 747 O O . ARG A 1 105 ? 20.123 9.694 -25.928 1.00 72.19 105 ARG A O 1
ATOM 754 N N . LYS A 1 106 ? 19.239 11.759 -25.975 1.00 74.94 106 LYS A N 1
ATOM 755 C CA . LYS A 1 106 ? 18.249 11.462 -27.025 1.00 74.94 106 LYS A CA 1
ATOM 756 C C . LYS A 1 106 ? 18.929 11.070 -28.334 1.00 74.94 106 LYS A C 1
ATOM 758 O O . LYS A 1 106 ? 18.493 10.117 -28.977 1.00 74.94 106 LYS A O 1
ATOM 763 N N . GLU A 1 107 ? 20.026 11.728 -28.700 1.00 78.75 107 GLU A N 1
ATOM 764 C CA . GLU A 1 107 ? 20.808 11.351 -29.880 1.00 78.75 107 GLU A CA 1
ATOM 765 C C . GLU A 1 107 ? 21.440 9.963 -29.749 1.00 78.75 107 GLU A C 1
ATOM 767 O O . GLU A 1 107 ? 21.375 9.173 -30.692 1.00 78.75 107 GLU A O 1
ATOM 772 N N . GLU A 1 108 ? 22.004 9.622 -28.589 1.00 77.38 108 GLU A N 1
ATOM 773 C CA . GLU A 1 108 ? 22.543 8.280 -28.338 1.00 77.38 108 GLU A CA 1
ATOM 774 C C . GLU A 1 108 ? 21.467 7.187 -28.346 1.00 77.38 108 GLU A C 1
ATOM 776 O O . GLU A 1 108 ? 21.688 6.103 -28.890 1.00 77.38 108 GLU A O 1
ATOM 781 N N . MET A 1 109 ? 20.290 7.458 -27.780 1.00 76.25 109 MET A N 1
ATOM 782 C CA . MET A 1 109 ? 19.166 6.517 -27.803 1.00 76.25 109 MET A CA 1
ATOM 783 C C . MET A 1 109 ? 18.643 6.316 -29.227 1.00 76.25 109 MET A C 1
ATOM 785 O O . MET A 1 109 ? 18.407 5.179 -29.640 1.00 76.25 109 MET A O 1
ATOM 789 N N . ARG A 1 110 ? 18.579 7.393 -30.020 1.00 80.75 110 ARG A N 1
ATOM 790 C CA . ARG A 1 110 ? 18.219 7.318 -31.438 1.00 80.75 110 ARG A CA 1
ATOM 791 C C . ARG A 1 110 ? 19.232 6.494 -32.233 1.00 80.75 110 ARG A C 1
ATOM 793 O O . ARG A 1 110 ? 18.831 5.692 -33.073 1.00 80.75 110 ARG A O 1
ATOM 800 N N . LYS A 1 111 ? 20.535 6.626 -31.943 1.00 84.12 111 LYS A N 1
ATOM 801 C CA . LYS A 1 111 ? 21.584 5.773 -32.543 1.00 84.12 111 LYS A CA 1
ATOM 802 C C . LYS A 1 111 ? 21.353 4.290 -32.241 1.00 84.12 111 LYS A C 1
ATOM 804 O O . LYS A 1 111 ? 21.570 3.460 -33.113 1.00 84.12 111 LYS A O 1
ATOM 809 N N . LYS A 1 112 ? 20.846 3.968 -31.050 1.00 82.44 112 LYS A N 1
ATOM 810 C CA . LYS A 1 112 ? 20.491 2.601 -30.628 1.00 82.44 112 LYS A CA 1
ATOM 811 C C . LYS A 1 112 ? 19.136 2.113 -31.157 1.00 82.44 112 LYS A C 1
ATOM 813 O O . LYS A 1 112 ? 18.708 1.025 -30.789 1.00 82.44 112 LYS A O 1
ATOM 818 N N . GLY A 1 113 ? 18.467 2.886 -32.016 1.00 84.69 113 GLY A N 1
ATOM 819 C CA . GLY A 1 113 ? 17.184 2.510 -32.612 1.00 84.69 113 GLY A CA 1
ATOM 820 C C . GLY A 1 113 ? 15.991 2.654 -31.668 1.00 84.69 113 GLY A C 1
ATOM 821 O O . GLY A 1 113 ? 14.911 2.168 -31.983 1.00 84.69 113 GLY A O 1
ATOM 822 N N . ILE A 1 114 ? 16.167 3.320 -30.524 1.00 89.38 114 ILE A N 1
ATOM 823 C CA . ILE A 1 114 ? 15.072 3.627 -29.605 1.00 89.38 114 ILE A CA 1
ATOM 824 C C . ILE A 1 114 ? 14.392 4.905 -30.102 1.00 89.38 114 ILE A C 1
ATOM 826 O O . ILE A 1 114 ? 15.035 5.953 -30.220 1.00 89.38 114 ILE A O 1
ATOM 830 N N . THR A 1 115 ? 13.100 4.821 -30.419 1.00 90.69 115 THR A N 1
ATOM 831 C CA . THR A 1 115 ? 12.312 5.984 -30.845 1.00 90.69 115 THR A CA 1
ATOM 832 C C . THR A 1 115 ? 11.874 6.813 -29.637 1.00 90.69 115 THR A C 1
ATOM 834 O O . THR A 1 115 ? 11.802 6.313 -28.513 1.00 90.69 115 THR A O 1
ATOM 837 N N . GLN A 1 116 ? 11.570 8.096 -29.861 1.00 87.75 116 GLN A N 1
ATOM 838 C CA . GLN A 1 116 ? 11.068 8.976 -28.801 1.00 87.75 116 GLN A CA 1
ATOM 839 C C . GLN A 1 116 ? 9.751 8.444 -28.214 1.00 87.75 116 GLN A C 1
ATOM 841 O O . GLN A 1 116 ? 9.600 8.438 -27.002 1.00 87.75 116 GLN A O 1
ATOM 846 N N . GLU A 1 117 ? 8.872 7.884 -29.048 1.00 91.06 117 GLU A N 1
ATOM 847 C CA . GLU A 1 117 ? 7.600 7.289 -28.614 1.00 91.06 117 GLU A CA 1
ATOM 848 C C . GLU A 1 117 ? 7.791 6.148 -27.600 1.00 91.06 117 GLU A C 1
ATOM 850 O O . GLU A 1 117 ? 7.020 6.023 -26.653 1.00 91.06 117 GLU A O 1
ATOM 855 N N . MET A 1 118 ? 8.842 5.331 -27.748 1.00 90.56 118 MET A N 1
ATOM 856 C CA . MET A 1 118 ? 9.139 4.254 -26.794 1.00 90.56 118 MET A CA 1
ATOM 857 C C . MET A 1 118 ? 9.657 4.791 -25.457 1.00 90.56 118 MET A C 1
ATOM 859 O O . MET A 1 118 ? 9.410 4.186 -24.415 1.00 90.56 118 MET A O 1
ATOM 863 N N . LEU A 1 119 ? 10.391 5.910 -25.486 1.00 85.56 119 LEU A N 1
ATOM 864 C CA . LEU A 1 119 ? 10.851 6.589 -24.275 1.00 85.56 119 LEU A CA 1
ATOM 865 C C . LEU A 1 119 ? 9.680 7.244 -23.547 1.00 85.56 119 LEU A C 1
ATOM 867 O O . LEU A 1 119 ? 9.569 7.073 -22.338 1.00 85.56 119 LEU A O 1
ATOM 871 N N . ASP A 1 120 ? 8.799 7.917 -24.284 1.00 88.62 120 ASP A N 1
ATOM 872 C CA . ASP A 1 120 ? 7.612 8.566 -23.731 1.00 88.62 120 ASP A CA 1
ATOM 873 C C . ASP A 1 120 ? 6.675 7.516 -23.104 1.00 88.62 120 ASP A C 1
ATOM 875 O O . ASP A 1 120 ? 6.207 7.693 -21.982 1.00 88.62 120 ASP A O 1
ATOM 879 N N . ALA A 1 121 ? 6.487 6.362 -23.759 1.00 90.75 121 ALA A N 1
ATOM 880 C CA . ALA A 1 121 ? 5.715 5.248 -23.205 1.00 90.75 121 ALA A CA 1
ATOM 881 C C . ALA A 1 121 ? 6.343 4.658 -21.928 1.00 90.75 121 ALA A C 1
ATOM 883 O O . ALA A 1 121 ? 5.626 4.301 -20.991 1.00 90.75 121 ALA A O 1
ATOM 884 N N . ALA A 1 122 ? 7.674 4.546 -21.871 1.00 87.69 122 ALA A N 1
ATOM 885 C CA . ALA A 1 122 ? 8.375 4.083 -20.674 1.00 87.69 122 ALA A CA 1
ATOM 886 C C . ALA A 1 122 ? 8.273 5.094 -19.521 1.00 87.69 122 ALA A C 1
ATOM 888 O O . ALA A 1 122 ? 8.090 4.694 -18.371 1.00 87.69 122 ALA A O 1
ATOM 889 N N . GLU A 1 123 ? 8.361 6.390 -19.824 1.00 86.75 123 GLU A N 1
ATOM 890 C CA . GLU A 1 123 ? 8.215 7.475 -18.853 1.00 86.75 123 GLU A CA 1
ATOM 891 C C . GLU A 1 123 ? 6.789 7.540 -18.290 1.00 86.75 123 GLU A C 1
ATOM 893 O O . GLU A 1 123 ? 6.623 7.586 -17.073 1.00 86.75 123 GLU A O 1
ATOM 898 N N . GLU A 1 124 ? 5.767 7.443 -19.146 1.00 90.94 124 GLU A N 1
ATOM 899 C CA . GLU A 1 124 ? 4.355 7.415 -18.740 1.00 90.94 124 GLU A CA 1
ATOM 900 C C . GLU A 1 124 ? 4.074 6.253 -17.777 1.00 90.94 124 GLU A C 1
ATOM 902 O O . GLU A 1 124 ? 3.495 6.449 -16.706 1.00 90.94 124 GLU A O 1
ATOM 907 N N . VAL A 1 125 ? 4.516 5.039 -18.127 1.00 92.12 125 VAL A N 1
ATOM 908 C CA . VAL A 1 125 ? 4.316 3.854 -17.280 1.00 92.12 125 VAL A CA 1
ATOM 909 C C . VAL A 1 125 ? 5.109 3.967 -15.977 1.00 92.12 125 VAL A C 1
ATOM 911 O O . VAL A 1 125 ? 4.596 3.598 -14.921 1.00 92.12 125 VAL A O 1
ATOM 914 N N . GLY A 1 126 ? 6.331 4.505 -16.029 1.00 88.06 126 GLY A N 1
ATOM 915 C CA . GLY A 1 126 ? 7.154 4.753 -14.847 1.00 88.06 126 GLY A CA 1
ATOM 916 C C . GLY A 1 126 ? 6.493 5.724 -13.867 1.00 88.06 126 GLY A C 1
ATOM 917 O O . GLY A 1 126 ? 6.373 5.405 -12.684 1.00 88.06 126 GLY A O 1
ATOM 918 N N . TYR A 1 127 ? 5.998 6.860 -14.364 1.00 89.31 127 TYR A N 1
ATOM 919 C CA . TYR A 1 127 ? 5.292 7.855 -13.555 1.00 89.31 127 TYR A CA 1
ATOM 920 C C . TYR A 1 127 ? 3.999 7.289 -12.953 1.00 89.31 127 TYR A C 1
ATOM 922 O O . TYR A 1 127 ? 3.739 7.445 -11.760 1.00 89.31 127 TYR A O 1
ATOM 930 N N . ALA A 1 128 ? 3.210 6.563 -13.753 1.00 92.06 128 ALA A N 1
ATOM 931 C CA . ALA A 1 128 ? 1.982 5.930 -13.281 1.00 92.06 128 ALA A CA 1
ATOM 932 C C . ALA A 1 128 ? 2.248 4.882 -12.184 1.00 92.06 128 ALA A C 1
ATOM 934 O O . ALA A 1 128 ? 1.482 4.786 -11.219 1.00 92.06 128 ALA A O 1
ATOM 935 N N . LEU A 1 129 ? 3.329 4.102 -12.309 1.00 89.38 129 LEU A N 1
ATOM 936 C CA . LEU A 1 129 ? 3.754 3.145 -11.286 1.00 89.38 129 LEU A CA 1
ATOM 937 C C . LEU A 1 129 ? 4.163 3.848 -9.991 1.00 89.38 129 LEU A C 1
ATOM 939 O O . LEU A 1 129 ? 3.692 3.453 -8.926 1.00 89.38 129 LEU A O 1
ATOM 943 N N . GLU A 1 130 ? 5.000 4.884 -10.072 1.00 86.44 130 GLU A N 1
ATOM 944 C CA . GLU A 1 130 ? 5.450 5.657 -8.907 1.00 86.44 130 GLU A CA 1
ATOM 945 C C . GLU A 1 130 ? 4.265 6.264 -8.148 1.00 86.44 130 GLU A C 1
ATOM 947 O O . GLU A 1 130 ? 4.106 6.019 -6.951 1.00 86.44 130 GLU A O 1
ATOM 952 N N . GLN A 1 131 ? 3.367 6.944 -8.864 1.00 91.81 131 GLN A N 1
ATOM 953 C CA . GLN A 1 131 ? 2.161 7.530 -8.283 1.00 91.81 131 GLN A CA 1
ATOM 954 C C . GLN A 1 131 ? 1.255 6.467 -7.637 1.00 91.81 131 GLN A C 1
ATOM 956 O O . GLN A 1 131 ? 0.667 6.694 -6.576 1.00 91.81 131 GLN A O 1
ATOM 961 N N . SER A 1 132 ? 1.148 5.283 -8.250 1.00 92.62 132 SER A N 1
ATOM 962 C CA . SER A 1 132 ? 0.359 4.176 -7.699 1.00 92.62 132 SER A CA 1
ATOM 963 C C . SER A 1 132 ? 0.970 3.612 -6.413 1.00 92.62 132 SER A C 1
ATOM 965 O O . SER A 1 132 ? 0.231 3.305 -5.476 1.00 92.62 132 SER A O 1
ATOM 967 N N . PHE A 1 133 ? 2.302 3.503 -6.337 1.00 90.75 133 PHE A N 1
ATOM 968 C CA . PHE A 1 133 ? 3.003 3.084 -5.122 1.00 90.75 133 PHE A CA 1
ATOM 969 C C . PHE A 1 133 ? 2.854 4.103 -3.992 1.00 90.75 133 PHE A C 1
ATOM 971 O O . PHE A 1 133 ? 2.537 3.705 -2.872 1.00 90.75 133 PHE A O 1
ATOM 978 N N . GLU A 1 134 ? 3.018 5.396 -4.279 1.00 92.00 134 GLU A N 1
ATOM 979 C CA . GLU A 1 134 ? 2.838 6.465 -3.291 1.00 92.00 134 GLU A CA 1
ATOM 980 C C . GLU A 1 134 ? 1.410 6.466 -2.726 1.00 92.00 134 GL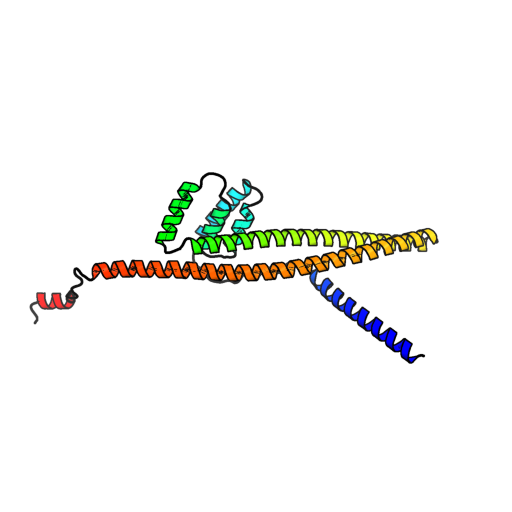U A C 1
ATOM 982 O O . GLU A 1 134 ? 1.210 6.457 -1.510 1.00 92.00 134 GLU A O 1
ATOM 987 N N . GLY A 1 135 ? 0.400 6.369 -3.599 1.00 93.81 135 GLY A N 1
ATOM 988 C CA . GLY A 1 135 ? -0.995 6.277 -3.172 1.00 93.81 135 GLY A CA 1
ATOM 989 C C . GLY A 1 135 ? -1.293 5.017 -2.350 1.00 93.81 135 GLY A C 1
ATOM 990 O O . GLY A 1 135 ? -2.076 5.062 -1.397 1.00 93.81 135 GLY A O 1
ATOM 991 N N . MET A 1 136 ? -0.680 3.883 -2.700 1.00 93.75 136 MET A N 1
ATOM 992 C CA . MET A 1 136 ? -0.848 2.630 -1.961 1.00 93.75 136 MET A CA 1
ATOM 993 C C . MET A 1 136 ? -0.221 2.727 -0.568 1.00 93.75 136 MET A C 1
ATOM 995 O O . MET A 1 136 ? -0.835 2.284 0.403 1.00 93.75 136 MET A O 1
ATOM 999 N N . GLU A 1 137 ? 0.960 3.334 -0.453 1.00 94.25 137 GLU A N 1
ATOM 1000 C CA . GLU A 1 137 ? 1.639 3.527 0.829 1.00 94.25 137 GLU A CA 1
ATOM 1001 C C . GLU A 1 137 ? 0.858 4.475 1.746 1.00 94.25 137 GLU A C 1
ATOM 1003 O O . GLU A 1 137 ? 0.603 4.135 2.901 1.00 94.25 137 GLU A O 1
ATOM 1008 N N . ALA A 1 138 ? 0.349 5.591 1.215 1.00 95.94 138 ALA A N 1
ATOM 1009 C CA . ALA A 1 138 ? -0.535 6.489 1.961 1.00 95.94 138 ALA A CA 1
ATOM 1010 C C . ALA A 1 138 ? -1.798 5.765 2.476 1.00 95.94 138 ALA A C 1
ATOM 1012 O O . ALA A 1 138 ? -2.240 5.970 3.610 1.00 95.94 138 ALA A O 1
ATOM 1013 N N . THR A 1 139 ? -2.366 4.865 1.667 1.00 96.00 139 THR A N 1
ATOM 1014 C CA . THR A 1 139 ? -3.533 4.059 2.063 1.00 96.00 139 THR A CA 1
ATOM 1015 C C . THR A 1 139 ? -3.176 3.043 3.158 1.00 96.00 139 THR A C 1
ATOM 1017 O O . THR A 1 139 ? -3.938 2.855 4.109 1.00 96.00 139 THR A O 1
ATOM 1020 N N . ARG A 1 140 ? -1.991 2.422 3.088 1.00 97.19 140 ARG A N 1
ATOM 1021 C CA . ARG A 1 140 ? -1.477 1.520 4.135 1.00 97.19 140 ARG A CA 1
ATOM 1022 C C . ARG A 1 140 ? -1.226 2.248 5.452 1.00 97.19 140 ARG A C 1
ATOM 1024 O O . ARG A 1 140 ? -1.554 1.709 6.511 1.00 97.19 140 ARG A O 1
ATOM 1031 N N . GLU A 1 141 ? -0.692 3.465 5.406 1.00 96.94 141 GLU A N 1
ATOM 1032 C CA . GLU A 1 141 ? -0.505 4.299 6.595 1.00 96.94 141 GLU A CA 1
ATOM 1033 C C . GLU A 1 141 ? -1.852 4.671 7.234 1.00 96.94 141 GLU A C 1
ATOM 1035 O O . GLU A 1 141 ? -2.024 4.520 8.449 1.00 96.94 141 GLU A O 1
ATOM 1040 N N . SER 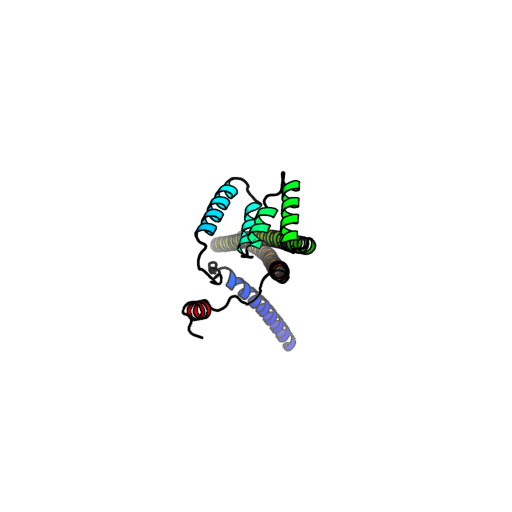A 1 142 ? -2.841 5.052 6.414 1.00 96.81 142 SER A N 1
ATOM 1041 C CA . SER A 1 142 ? -4.219 5.295 6.862 1.00 96.81 142 SER A CA 1
ATOM 1042 C C . SER A 1 142 ? -4.803 4.068 7.571 1.00 96.81 142 SER A C 1
ATOM 1044 O O . SER A 1 142 ? -5.255 4.167 8.717 1.00 96.81 142 SER A O 1
ATOM 1046 N N . LEU A 1 143 ? -4.706 2.884 6.953 1.00 97.62 143 LEU A N 1
ATOM 1047 C CA . LEU A 1 143 ? -5.171 1.628 7.545 1.00 97.62 143 LEU A CA 1
ATOM 1048 C C . LEU A 1 143 ? -4.480 1.340 8.886 1.00 97.62 143 LEU A C 1
ATOM 1050 O O . LEU A 1 143 ? -5.141 0.989 9.865 1.00 97.62 143 LEU A O 1
ATOM 1054 N N . ARG A 1 144 ? -3.156 1.516 8.965 1.00 98.06 144 ARG A N 1
ATOM 1055 C CA . ARG A 1 144 ? -2.386 1.299 10.199 1.00 98.06 144 ARG A CA 1
ATOM 1056 C C . ARG A 1 144 ? -2.835 2.235 11.325 1.00 98.06 144 ARG A C 1
ATOM 1058 O O . ARG A 1 144 ? -2.942 1.807 12.480 1.00 98.06 144 ARG A O 1
ATOM 1065 N N . SER A 1 145 ? -3.109 3.497 10.999 1.00 98.19 145 SER A N 1
ATOM 1066 C CA . SER A 1 145 ? -3.632 4.483 11.950 1.00 98.19 145 SER A CA 1
ATOM 1067 C C . SER A 1 145 ? -5.013 4.073 12.476 1.00 98.19 145 SER A C 1
ATOM 1069 O O . SER A 1 145 ? -5.220 4.012 13.691 1.00 98.19 145 SER A O 1
ATOM 1071 N N . GLN A 1 146 ? -5.927 3.670 11.586 1.00 97.06 146 GLN A N 1
ATOM 1072 C CA . GLN A 1 146 ? -7.266 3.197 11.957 1.00 97.06 146 GLN A CA 1
ATOM 1073 C C . GLN A 1 146 ? -7.224 1.925 12.817 1.00 97.06 146 GLN A C 1
ATOM 1075 O O . GLN A 1 146 ? -7.932 1.834 13.818 1.00 97.06 146 GLN A O 1
ATOM 1080 N N . GLN A 1 147 ? -6.355 0.966 12.493 1.00 97.31 147 GLN A N 1
ATOM 1081 C CA . GLN A 1 147 ? -6.164 -0.243 13.301 1.00 97.31 147 GLN A CA 1
ATOM 1082 C C . GLN A 1 147 ? -5.619 0.074 14.697 1.00 97.31 147 GLN A C 1
ATOM 1084 O O . GLN A 1 147 ? -6.046 -0.527 15.681 1.00 97.31 147 GLN A O 1
ATOM 1089 N N . THR A 1 148 ? -4.690 1.027 14.802 1.00 98.00 148 THR A N 1
ATOM 1090 C CA . THR A 1 148 ? -4.169 1.480 16.100 1.00 98.00 148 THR A CA 1
ATOM 1091 C C . THR A 1 148 ? -5.271 2.132 16.933 1.00 98.00 148 THR A C 1
ATOM 1093 O O . THR A 1 148 ? -5.383 1.858 18.126 1.00 98.00 148 THR A O 1
ATOM 1096 N N . LEU A 1 149 ? -6.116 2.954 16.305 1.00 97.81 149 LEU A N 1
ATOM 1097 C CA . LEU A 1 149 ? -7.282 3.546 16.955 1.00 97.81 149 LEU A CA 1
ATOM 1098 C C . LEU A 1 149 ? -8.278 2.472 17.419 1.00 97.81 149 LEU A C 1
ATOM 1100 O O . LEU A 1 149 ? -8.735 2.530 18.557 1.00 97.81 149 LEU A O 1
ATOM 1104 N N . ALA A 1 150 ? -8.568 1.475 16.579 1.00 97.31 150 ALA A N 1
ATOM 1105 C CA . ALA A 1 150 ? -9.461 0.371 16.922 1.00 97.31 150 ALA A CA 1
ATOM 1106 C C . ALA A 1 150 ? -8.986 -0.383 18.175 1.00 97.31 150 ALA A C 1
ATOM 1108 O O . ALA A 1 150 ? -9.787 -0.635 19.069 1.00 97.31 150 ALA A O 1
ATOM 1109 N N . ARG A 1 151 ? -7.679 -0.670 18.285 1.00 98.31 151 ARG A N 1
ATOM 1110 C CA . ARG A 1 151 ? -7.098 -1.322 19.475 1.00 98.31 151 ARG A CA 1
ATOM 1111 C C . ARG A 1 151 ? -7.297 -0.496 20.744 1.00 98.31 151 ARG A C 1
ATOM 1113 O O . ARG A 1 151 ? -7.718 -1.039 21.753 1.00 98.31 151 ARG A O 1
ATOM 1120 N N . ARG A 1 152 ? -7.056 0.817 20.678 1.00 98.44 152 ARG A N 1
ATOM 1121 C CA . ARG A 1 152 ? -7.259 1.713 21.830 1.00 98.44 152 ARG A CA 1
ATOM 1122 C C . ARG A 1 152 ? -8.721 1.749 22.279 1.00 98.44 152 ARG A C 1
ATOM 1124 O O . ARG A 1 152 ? -8.992 1.675 23.468 1.00 98.44 152 ARG A O 1
ATOM 1131 N N . ILE A 1 153 ? -9.662 1.818 21.336 1.00 98.00 153 ILE A N 1
ATOM 1132 C CA . ILE A 1 153 ? -11.099 1.815 21.660 1.00 98.00 153 ILE A CA 1
ATOM 1133 C C . ILE A 1 153 ? -11.514 0.479 22.289 1.00 98.00 153 ILE A C 1
ATOM 1135 O O . ILE A 1 153 ? -12.333 0.465 23.206 1.00 98.00 153 ILE A O 1
ATOM 1139 N N . ASP A 1 154 ? -10.960 -0.638 21.814 1.00 98.19 154 ASP A N 1
ATOM 1140 C CA . ASP A 1 154 ? -11.212 -1.956 22.403 1.00 98.19 154 ASP A CA 1
ATOM 1141 C C . ASP A 1 154 ? -10.663 -2.054 23.839 1.00 98.19 154 ASP A C 1
ATOM 1143 O O . ASP A 1 154 ? -11.364 -2.496 24.751 1.00 98.19 154 ASP A O 1
ATOM 1147 N N . GLU A 1 155 ? -9.453 -1.543 24.082 1.00 98.50 155 GLU A N 1
ATOM 1148 C CA . GLU A 1 155 ? -8.876 -1.409 25.426 1.00 98.50 155 GLU A CA 1
ATOM 1149 C C . GLU A 1 155 ? -9.756 -0.541 26.347 1.00 98.50 155 GLU A C 1
ATOM 1151 O O . GLU A 1 155 ? -10.027 -0.932 27.485 1.00 98.50 155 GLU A O 1
ATOM 1156 N N . ASP A 1 156 ? -10.272 0.591 25.857 1.00 98.19 156 ASP A N 1
ATOM 1157 C CA . ASP A 1 156 ? -11.176 1.478 26.605 1.00 98.19 156 ASP A CA 1
ATOM 1158 C C . ASP A 1 156 ? -12.526 0.806 26.922 1.00 98.19 156 ASP A C 1
ATOM 1160 O O . ASP A 1 156 ? -13.065 0.945 28.032 1.00 98.19 156 ASP A O 1
ATOM 1164 N N . ALA A 1 157 ? -13.065 0.030 25.976 1.00 98.25 157 ALA A N 1
ATOM 1165 C CA . ALA A 1 157 ? -14.274 -0.765 26.176 1.00 98.25 157 ALA A CA 1
ATOM 1166 C C . ALA A 1 157 ? -14.065 -1.828 27.268 1.00 98.25 157 ALA A C 1
ATOM 1168 O O . ALA A 1 157 ? -14.916 -1.985 28.152 1.00 98.25 157 ALA A O 1
ATOM 1169 N N . ASN A 1 158 ? -12.918 -2.511 27.251 1.00 98.19 158 ASN A N 1
ATOM 1170 C CA . ASN A 1 158 ? -12.544 -3.505 28.257 1.00 98.19 158 ASN A CA 1
ATOM 1171 C C . ASN A 1 158 ? -12.299 -2.860 29.631 1.00 98.19 158 ASN A C 1
ATOM 1173 O O . ASN A 1 158 ? -12.811 -3.345 30.638 1.00 98.19 158 ASN A O 1
ATOM 1177 N N . SER A 1 159 ? -11.619 -1.711 29.681 1.00 98.50 159 SER A N 1
ATOM 1178 C CA . SER A 1 159 ? -11.419 -0.929 30.911 1.00 98.50 159 SER A CA 1
ATOM 1179 C C . SER A 1 159 ? -12.748 -0.507 31.543 1.00 98.50 159 SER A C 1
ATOM 1181 O O . SER A 1 159 ? -12.935 -0.608 32.756 1.00 98.50 159 SER A O 1
ATOM 1183 N N . SER A 1 160 ? -13.710 -0.073 30.722 1.00 98.38 160 SER A N 1
ATOM 1184 C CA . SER A 1 160 ? -15.056 0.277 31.189 1.00 98.38 160 SER A CA 1
ATOM 1185 C C . SER A 1 160 ? -15.796 -0.940 31.747 1.00 98.38 160 SER A C 1
ATOM 1187 O O . SER A 1 160 ? -16.500 -0.828 32.749 1.00 98.38 160 SER A O 1
ATOM 1189 N N . TYR A 1 161 ? -15.611 -2.117 31.146 1.00 98.50 161 TYR A N 1
ATOM 1190 C CA . TYR A 1 161 ? -16.209 -3.351 31.643 1.00 98.50 161 TYR A CA 1
ATOM 1191 C C . TYR A 1 161 ? -15.644 -3.791 32.999 1.00 98.50 161 TYR A C 1
ATOM 1193 O O . TYR A 1 161 ? -16.419 -4.118 33.898 1.00 98.50 161 TYR A O 1
ATOM 1201 N N . GLU A 1 162 ? -14.322 -3.758 33.174 1.00 98.62 162 GLU A N 1
ATOM 1202 C CA . GLU A 1 162 ? -13.698 -4.114 34.455 1.00 98.62 162 GLU A CA 1
ATOM 1203 C C . GLU A 1 162 ? -14.132 -3.153 35.571 1.00 98.62 162 GLU A C 1
ATOM 1205 O O . GLU A 1 162 ? -14.545 -3.599 36.640 1.00 98.62 162 GLU A O 1
ATOM 1210 N N . LYS A 1 163 ? -14.196 -1.843 35.296 1.00 98.50 163 LYS A N 1
ATOM 1211 C CA . LYS A 1 163 ? -14.736 -0.854 36.251 1.00 98.50 163 LYS A CA 1
ATOM 1212 C C . LYS A 1 163 ? -16.195 -1.123 36.614 1.00 98.50 163 LYS A C 1
ATOM 1214 O O . LYS A 1 163 ? -16.578 -0.989 37.775 1.00 98.50 163 LYS A O 1
ATOM 1219 N N . ALA A 1 164 ? -17.019 -1.526 35.643 1.00 98.44 164 ALA A N 1
ATOM 1220 C CA . ALA A 1 164 ? -18.399 -1.917 35.916 1.00 98.44 164 ALA A CA 1
ATOM 1221 C C . ALA A 1 164 ? -18.460 -3.128 36.859 1.00 98.44 164 ALA A C 1
ATOM 1223 O O . ALA A 1 164 ? -19.256 -3.146 37.796 1.00 98.44 164 ALA A O 1
ATOM 1224 N N . LYS A 1 165 ? -17.597 -4.125 36.643 1.00 98.56 165 LYS A N 1
ATOM 1225 C CA . LYS A 1 165 ? -17.504 -5.330 37.475 1.00 98.56 165 LYS A CA 1
ATOM 1226 C C . LYS A 1 165 ? -17.061 -5.010 38.906 1.00 98.56 165 LYS A C 1
ATOM 1228 O O . LYS A 1 165 ? -17.646 -5.539 39.850 1.00 98.56 165 LYS A O 1
ATOM 1233 N N . GLU A 1 166 ? -16.085 -4.120 39.074 1.00 98.62 166 GLU A N 1
ATOM 1234 C CA . GLU A 1 166 ? -15.649 -3.622 40.385 1.00 98.62 166 GLU A CA 1
ATOM 1235 C C . GLU A 1 166 ? -16.775 -2.873 41.117 1.00 98.62 166 GLU A C 1
ATOM 1237 O O . GLU A 1 166 ? -17.037 -3.140 42.291 1.00 98.62 166 GLU A O 1
ATOM 1242 N N . ALA A 1 167 ? -17.500 -1.988 40.422 1.00 98.50 167 ALA A N 1
ATOM 1243 C CA . ALA A 1 167 ? -18.628 -1.250 40.994 1.00 98.50 167 ALA A CA 1
ATOM 1244 C C . ALA A 1 167 ? -19.780 -2.176 41.427 1.00 98.50 167 ALA A C 1
ATOM 1246 O O . ALA A 1 167 ? -20.354 -1.981 42.502 1.00 98.50 167 ALA A O 1
ATOM 1247 N N . MET A 1 168 ? -20.071 -3.223 40.644 1.00 98.12 168 MET A N 1
ATOM 1248 C CA . MET A 1 168 ? -21.043 -4.261 41.013 1.00 98.12 168 MET A CA 1
ATOM 1249 C C . MET A 1 168 ? -20.625 -5.007 42.283 1.00 98.12 168 MET A C 1
ATOM 1251 O O . MET A 1 168 ? -21.448 -5.209 43.173 1.00 98.12 168 MET A O 1
ATOM 1255 N N . ALA A 1 169 ? -19.346 -5.381 42.402 1.00 98.38 169 ALA A N 1
ATOM 1256 C CA . ALA A 1 169 ? -18.825 -6.047 43.598 1.00 98.38 169 ALA A CA 1
ATOM 1257 C C . ALA A 1 169 ? -18.893 -5.151 44.848 1.00 98.38 169 ALA A C 1
ATOM 1259 O O . ALA A 1 169 ? -19.081 -5.647 45.956 1.00 98.38 169 ALA A O 1
ATOM 1260 N N . ALA A 1 170 ? -18.789 -3.832 44.668 1.00 98.50 170 ALA A N 1
ATOM 1261 C CA . ALA A 1 170 ? -18.931 -2.841 45.731 1.00 98.50 170 ALA A CA 1
ATOM 1262 C C . ALA A 1 170 ? -20.395 -2.485 46.076 1.00 98.50 170 ALA A C 1
ATOM 1264 O O . ALA A 1 170 ? -20.617 -1.648 46.950 1.00 98.50 170 ALA A O 1
ATOM 1265 N N . GLY A 1 171 ? -21.391 -3.073 45.398 1.00 98.19 171 GLY A N 1
ATOM 1266 C CA . GLY A 1 171 ? -22.815 -2.771 45.607 1.00 98.19 171 GLY A CA 1
ATOM 1267 C C . GLY A 1 171 ? -23.262 -1.410 45.058 1.00 98.19 171 GLY A C 1
ATOM 1268 O O . GLY A 1 171 ? -24.296 -0.887 45.466 1.00 98.19 171 GLY A O 1
ATOM 1269 N N . LYS A 1 172 ? -22.486 -0.809 44.148 1.00 98.50 172 LYS A N 1
ATOM 1270 C CA . LYS A 1 172 ? -22.767 0.502 43.550 1.00 98.50 172 LYS A CA 1
ATOM 1271 C C . LYS A 1 172 ? -23.424 0.355 42.176 1.00 98.50 172 LYS A C 1
ATOM 1273 O O . LYS A 1 172 ? -22.787 0.535 41.137 1.00 98.50 172 LYS A O 1
ATOM 1278 N N . GLU A 1 173 ? -24.713 0.033 42.172 1.00 98.25 173 GLU A N 1
ATOM 1279 C CA . GLU A 1 173 ? -25.457 -0.316 40.950 1.00 98.25 173 GLU A CA 1
ATOM 1280 C C . GLU A 1 173 ? -25.502 0.816 39.905 1.00 98.25 173 GLU A C 1
ATOM 1282 O O . GLU A 1 173 ? -25.297 0.571 38.714 1.00 98.25 173 GLU A O 1
ATOM 1287 N N . GLU A 1 174 ? -25.703 2.066 40.332 1.00 98.31 174 GLU A N 1
ATOM 1288 C CA . GLU A 1 174 ? -25.784 3.214 39.413 1.00 98.31 174 GLU A CA 1
ATOM 1289 C C . GLU A 1 174 ? -24.448 3.498 38.700 1.00 98.31 174 GLU A C 1
ATOM 1291 O O . GLU A 1 174 ? -24.420 3.778 37.497 1.00 98.31 174 GLU A O 1
ATOM 1296 N N . GLU A 1 175 ? -23.318 3.365 39.408 1.00 98.31 175 GLU A N 1
ATOM 1297 C CA . GLU A 1 175 ? -21.981 3.507 38.811 1.00 98.31 175 GLU A CA 1
ATOM 1298 C C . GLU A 1 175 ? -21.724 2.392 37.787 1.00 98.31 175 GLU A C 1
ATOM 1300 O O . GLU A 1 175 ? -21.269 2.661 36.671 1.00 98.31 175 GLU A O 1
ATOM 1305 N N . ALA A 1 176 ? -22.078 1.149 38.126 1.00 98.44 176 ALA A N 1
ATOM 1306 C CA . ALA A 1 176 ? -21.936 0.013 37.221 1.00 98.44 176 ALA A CA 1
ATOM 1307 C C . ALA A 1 176 ? -22.741 0.201 35.927 1.00 98.44 176 ALA A C 1
ATOM 1309 O O . ALA A 1 176 ? -22.217 -0.013 34.830 1.00 98.44 176 ALA A O 1
ATOM 1310 N N . LYS A 1 177 ? -23.990 0.669 36.033 1.00 98.44 177 LYS A N 1
ATOM 1311 C CA . LYS A 1 177 ? -24.845 0.963 34.876 1.00 98.44 177 LYS A CA 1
ATOM 1312 C C . LYS A 1 177 ? -24.226 2.026 33.966 1.00 98.44 177 LYS A C 1
ATOM 1314 O O . LYS A 1 177 ? -24.217 1.852 32.749 1.00 98.44 177 LYS A O 1
ATOM 1319 N N . SER A 1 178 ? -23.665 3.089 34.544 1.00 98.44 178 SER A N 1
ATOM 1320 C CA . SER A 1 178 ? -22.967 4.139 33.791 1.00 98.44 178 SER A CA 1
ATOM 1321 C C . SER A 1 178 ? -21.773 3.591 32.999 1.00 98.44 178 SER A C 1
ATOM 1323 O O . SER A 1 178 ? -21.623 3.884 31.812 1.00 98.44 178 SER A O 1
ATOM 1325 N N . PHE A 1 179 ? -20.949 2.733 33.609 1.00 98.50 179 PHE A N 1
ATOM 1326 C CA . PHE A 1 179 ? -19.813 2.115 32.919 1.00 98.50 179 PHE A CA 1
ATOM 1327 C C . PHE A 1 179 ? -20.231 1.141 31.809 1.00 98.50 179 PHE A C 1
ATOM 1329 O O . PHE A 1 179 ? -19.587 1.096 30.760 1.00 98.50 179 PHE A O 1
ATOM 1336 N N . LEU A 1 180 ? -21.328 0.400 31.992 1.00 98.06 180 LEU A N 1
ATOM 1337 C CA . LEU A 1 180 ? -21.872 -0.479 30.953 1.00 98.06 180 LEU A CA 1
ATOM 1338 C C . LEU A 1 180 ? -22.400 0.302 29.743 1.00 98.06 180 LEU A C 1
ATOM 1340 O O . LEU A 1 180 ? -22.185 -0.126 28.609 1.00 98.06 180 LEU A O 1
ATOM 1344 N N . LEU A 1 181 ? -23.036 1.456 29.965 1.00 98.25 181 LEU A N 1
ATOM 1345 C CA . LEU A 1 181 ? -23.452 2.345 28.876 1.00 98.25 181 LEU A CA 1
ATOM 1346 C C . LEU A 1 181 ? -22.239 2.867 28.093 1.00 98.25 181 LEU A C 1
ATOM 1348 O O . LEU A 1 181 ? -22.216 2.753 26.870 1.00 98.25 181 LEU A O 1
ATOM 1352 N N . LYS A 1 182 ? -21.187 3.327 28.783 1.00 98.19 182 LYS A N 1
ATOM 1353 C CA . LYS A 1 182 ? -19.931 3.756 28.136 1.00 98.19 182 LYS A CA 1
ATOM 1354 C C . LYS A 1 182 ? -19.279 2.640 27.324 1.00 98.19 182 LYS A C 1
ATOM 1356 O O . LYS A 1 182 ? -18.831 2.864 26.205 1.00 98.19 182 LYS A O 1
ATOM 1361 N N . ARG A 1 183 ? -19.254 1.412 27.854 1.00 97.88 183 ARG A N 1
ATOM 1362 C CA . ARG A 1 183 ? -18.777 0.242 27.103 1.00 97.88 183 ARG A CA 1
ATOM 1363 C C . ARG A 1 183 ? -19.570 0.066 25.808 1.00 97.88 183 ARG A C 1
ATOM 1365 O O . ARG A 1 183 ? -18.963 -0.156 24.766 1.00 97.88 183 ARG A O 1
ATOM 1372 N N . HIS A 1 184 ? -20.899 0.152 25.869 1.00 98.25 184 HIS A N 1
ATOM 1373 C CA . HIS A 1 184 ? -21.748 0.023 24.687 1.00 98.25 184 HIS A CA 1
ATOM 1374 C C . HIS A 1 184 ? -21.439 1.116 23.650 1.00 98.25 184 HIS A C 1
ATOM 1376 O O . HIS A 1 184 ? -21.307 0.816 22.467 1.00 98.25 184 HIS A O 1
ATOM 1382 N N . GLU A 1 185 ? -21.252 2.366 24.082 1.00 98.38 185 GLU A N 1
ATOM 1383 C CA . GLU A 1 185 ? -20.825 3.465 23.203 1.00 98.38 185 GLU A CA 1
ATOM 1384 C C . GLU A 1 185 ? -19.481 3.165 22.520 1.00 98.38 185 GLU A C 1
ATOM 1386 O O . GLU A 1 185 ? -19.371 3.277 21.296 1.00 98.38 185 GLU A O 1
ATOM 1391 N N . HIS A 1 186 ? -18.478 2.706 23.278 1.00 98.12 186 HIS A N 1
ATOM 1392 C CA . HIS A 1 186 ? -17.188 2.300 22.714 1.00 98.12 186 HIS A CA 1
ATOM 1393 C C . HIS A 1 186 ? -17.323 1.125 21.736 1.00 98.12 186 HIS A C 1
ATOM 1395 O O . HIS A 1 186 ? -16.660 1.124 20.702 1.00 98.12 186 HIS A O 1
ATOM 1401 N N . GLN A 1 187 ? -18.204 0.156 22.003 1.00 97.88 187 GLN A N 1
ATOM 1402 C CA . GLN A 1 187 ? -18.450 -0.980 21.108 1.00 97.88 187 GLN A CA 1
ATOM 1403 C C . GLN A 1 187 ? -19.097 -0.562 19.782 1.00 97.88 187 GLN A C 1
ATOM 1405 O O . GLN A 1 187 ? -18.682 -1.040 18.726 1.00 97.88 187 GLN A O 1
ATOM 1410 N N . GLU A 1 188 ? -20.083 0.336 19.803 1.00 98.38 188 GLU A N 1
ATOM 1411 C CA . GLU A 1 188 ? -20.686 0.877 18.575 1.00 98.38 188 GLU A CA 1
ATOM 1412 C C . GLU A 1 188 ? -19.674 1.697 17.764 1.00 98.38 188 GLU A C 1
ATOM 1414 O O . GLU A 1 188 ? -19.586 1.578 16.535 1.00 98.38 188 GLU A O 1
ATOM 1419 N N . TYR A 1 189 ? -18.837 2.478 18.451 1.00 98.12 189 TYR A N 1
ATOM 1420 C CA . TYR A 1 189 ? -17.774 3.224 17.792 1.00 98.12 189 TYR A CA 1
ATOM 1421 C C . TYR A 1 189 ? -16.708 2.297 17.189 1.00 98.12 189 TYR A C 1
ATOM 1423 O O . TYR A 1 189 ? -16.319 2.476 16.034 1.00 98.12 189 TYR A O 1
ATOM 1431 N N . LEU A 1 190 ? -16.306 1.245 17.911 1.00 97.38 190 LEU A N 1
ATOM 1432 C CA . LEU A 1 190 ? -15.378 0.224 17.426 1.00 97.38 190 LEU A CA 1
ATOM 1433 C C . LEU A 1 190 ? -15.895 -0.448 16.150 1.00 97.38 190 LEU A C 1
ATOM 1435 O O . LEU A 1 190 ? -15.150 -0.539 15.176 1.00 97.38 190 LEU A O 1
ATOM 1439 N N . LYS A 1 191 ? -17.173 -0.855 16.110 1.00 98.00 191 LYS A N 1
ATOM 1440 C CA . LYS A 1 191 ? -17.794 -1.428 14.900 1.00 98.00 191 LYS A CA 1
ATOM 1441 C C . LYS A 1 191 ? -17.643 -0.496 13.699 1.00 98.00 191 LYS A C 1
ATOM 1443 O O . LYS A 1 191 ? -17.250 -0.941 12.625 1.00 98.00 191 LYS A O 1
ATOM 1448 N N . THR A 1 192 ? -17.893 0.798 13.894 1.00 98.06 192 THR A N 1
ATOM 1449 C CA . THR A 1 192 ? -17.758 1.809 12.834 1.00 98.06 192 THR A CA 1
ATOM 1450 C C . THR A 1 192 ? -16.320 1.899 12.313 1.00 98.06 192 THR A C 1
ATOM 1452 O O . THR A 1 192 ? -16.105 1.944 11.102 1.00 98.06 192 THR A O 1
ATOM 1455 N N . ILE A 1 193 ? -15.320 1.892 13.201 1.00 97.38 193 ILE A N 1
ATOM 1456 C CA . ILE A 1 193 ? -13.903 1.921 12.801 1.00 97.38 193 ILE A CA 1
ATOM 1457 C C . ILE A 1 193 ? -13.494 0.625 12.090 1.00 97.38 193 ILE A C 1
ATOM 1459 O O . ILE A 1 193 ? -12.780 0.682 11.093 1.00 97.38 193 ILE A O 1
ATOM 1463 N N . LEU A 1 194 ? -13.972 -0.538 12.541 1.00 96.12 194 LEU A N 1
ATOM 1464 C CA . LEU A 1 194 ? -13.674 -1.822 11.898 1.00 96.12 194 LEU A CA 1
ATOM 1465 C C . LEU A 1 194 ? -14.248 -1.918 10.479 1.00 96.12 194 LEU A C 1
ATOM 1467 O O . LEU A 1 194 ? -13.578 -2.454 9.597 1.00 96.12 194 LEU A O 1
ATOM 1471 N N . VAL A 1 195 ? -15.440 -1.361 10.235 1.00 97.94 195 VAL A N 1
ATOM 1472 C CA . VAL A 1 195 ? -16.001 -1.251 8.877 1.00 97.94 195 VAL A CA 1
ATOM 1473 C C . VAL A 1 195 ? -15.088 -0.404 7.986 1.00 97.94 195 VAL A C 1
ATOM 1475 O O . VAL A 1 195 ? -14.726 -0.854 6.902 1.00 97.94 195 VAL A O 1
ATOM 1478 N N . ARG A 1 196 ? -14.615 0.755 8.469 1.00 96.81 196 ARG A N 1
ATOM 1479 C CA . ARG A 1 196 ? -13.660 1.601 7.724 1.00 96.81 196 ARG A CA 1
ATOM 1480 C C . ARG A 1 196 ? -12.344 0.875 7.425 1.00 96.81 196 ARG A C 1
ATOM 1482 O O . ARG A 1 196 ? -11.855 0.939 6.302 1.00 96.81 196 ARG A O 1
ATOM 1489 N N . CYS A 1 197 ? -11.812 0.116 8.385 1.00 96.88 197 CYS A N 1
ATOM 1490 C CA . CYS A 1 197 ? -10.628 -0.720 8.166 1.00 96.88 197 CYS A CA 1
ATOM 1491 C C . CYS A 1 197 ? -10.854 -1.762 7.056 1.00 96.88 197 CYS A C 1
ATOM 1493 O O . CYS A 1 197 ? -9.947 -2.030 6.266 1.00 96.88 197 CYS A O 1
ATOM 1495 N N . ALA A 1 198 ? -12.041 -2.376 7.000 1.00 96.50 198 ALA A N 1
ATOM 1496 C CA . ALA A 1 198 ? -12.382 -3.351 5.966 1.00 96.50 198 ALA A CA 1
ATOM 1497 C C . ALA A 1 198 ? -12.498 -2.698 4.577 1.00 96.50 198 ALA A C 1
ATOM 1499 O O . ALA A 1 198 ? -12.000 -3.254 3.596 1.00 96.50 198 ALA A O 1
ATOM 1500 N N . GLU A 1 199 ? -13.094 -1.506 4.500 1.00 96.56 199 GLU A N 1
ATOM 1501 C CA . GLU A 1 199 ? -13.181 -0.707 3.271 1.00 96.56 199 GLU A CA 1
ATOM 1502 C C . GLU A 1 199 ? -11.790 -0.307 2.751 1.00 96.56 199 GLU A C 1
ATOM 1504 O O . GLU A 1 199 ? -11.482 -0.545 1.581 1.00 96.56 199 GLU A O 1
ATOM 1509 N N . GLU A 1 200 ? -10.910 0.214 3.613 1.00 96.38 200 GLU A N 1
ATOM 1510 C CA . GLU A 1 200 ? -9.537 0.584 3.230 1.00 96.38 200 GLU A CA 1
ATOM 1511 C C . GLU A 1 200 ? -8.712 -0.633 2.796 1.00 96.38 200 GLU A C 1
ATOM 1513 O O . GLU A 1 200 ? -7.950 -0.566 1.831 1.00 96.38 200 GLU A O 1
ATOM 1518 N N . LYS A 1 201 ? -8.899 -1.788 3.444 1.00 97.44 201 LYS A N 1
ATOM 1519 C CA . LYS A 1 201 ? -8.261 -3.034 3.005 1.00 97.44 201 LYS A CA 1
ATOM 1520 C C . LYS A 1 201 ? -8.717 -3.430 1.598 1.00 97.44 201 LYS A C 1
ATOM 1522 O O . LYS A 1 201 ? -7.881 -3.761 0.761 1.00 97.44 201 LYS A O 1
ATOM 1527 N N . SER A 1 202 ? -10.018 -3.348 1.318 1.00 97.31 202 SER A N 1
ATOM 1528 C CA . SER A 1 202 ? -10.550 -3.611 -0.024 1.00 97.31 202 SER A CA 1
ATOM 1529 C C . SER A 1 202 ? -9.974 -2.644 -1.064 1.00 97.31 202 SER A C 1
ATOM 1531 O O . SER A 1 202 ? -9.622 -3.056 -2.172 1.00 97.31 202 SER A O 1
ATOM 1533 N N . ARG A 1 203 ? -9.796 -1.369 -0.697 1.00 97.12 203 ARG A N 1
ATOM 1534 C CA . ARG A 1 203 ? -9.152 -0.363 -1.548 1.00 97.12 203 ARG A CA 1
ATOM 1535 C C . ARG A 1 203 ? -7.696 -0.713 -1.860 1.00 97.12 203 ARG A C 1
ATOM 1537 O O . ARG A 1 203 ? -7.311 -0.630 -3.025 1.00 97.12 203 ARG A O 1
ATOM 1544 N N . ILE A 1 204 ? -6.914 -1.150 -0.869 1.00 97.06 204 ILE A N 1
ATOM 1545 C CA . ILE A 1 204 ? -5.530 -1.610 -1.077 1.00 97.06 204 ILE A CA 1
ATOM 1546 C C . ILE A 1 204 ? -5.495 -2.772 -2.075 1.00 97.06 204 ILE A C 1
ATOM 1548 O O . ILE A 1 204 ? -4.717 -2.721 -3.020 1.00 97.06 204 ILE A O 1
ATOM 1552 N N . GLU A 1 205 ? -6.377 -3.767 -1.942 1.00 97.00 205 GLU A N 1
ATOM 1553 C CA . GLU A 1 205 ? -6.424 -4.904 -2.875 1.00 97.00 205 GLU A CA 1
ATOM 1554 C C . GLU A 1 205 ? -6.723 -4.472 -4.321 1.00 97.00 205 GLU A C 1
ATOM 1556 O O . GLU A 1 205 ? -6.181 -5.035 -5.273 1.00 97.00 205 GLU A O 1
ATOM 1561 N N . VAL A 1 206 ? -7.590 -3.473 -4.514 1.00 97.19 206 VAL A N 1
ATOM 1562 C CA . VAL A 1 206 ? -7.854 -2.901 -5.844 1.00 97.19 206 VAL A CA 1
ATOM 1563 C C . VAL A 1 206 ? -6.610 -2.187 -6.381 1.00 97.19 206 VAL A C 1
ATOM 1565 O O . VAL A 1 206 ? -6.256 -2.374 -7.544 1.00 97.19 206 VAL A O 1
ATOM 1568 N N . MET A 1 207 ? -5.919 -1.408 -5.545 1.00 95.75 207 MET A N 1
ATOM 1569 C CA . MET A 1 207 ? -4.685 -0.719 -5.935 1.00 95.75 207 MET A CA 1
ATOM 1570 C C . MET A 1 207 ? -3.559 -1.698 -6.276 1.00 95.75 207 MET A C 1
ATOM 1572 O O . MET A 1 207 ? -2.863 -1.490 -7.264 1.00 95.75 207 MET A O 1
ATOM 1576 N N . GLU A 1 20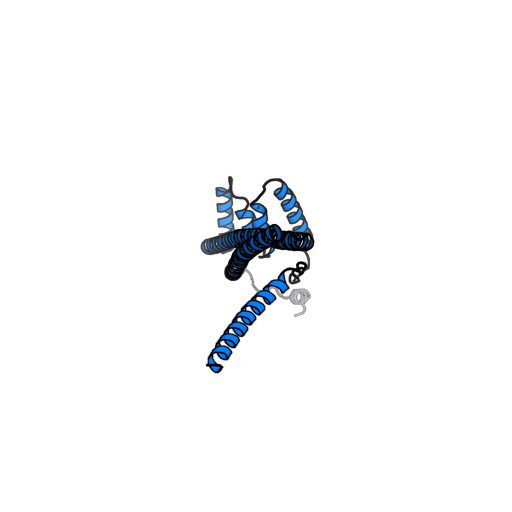8 ? -3.422 -2.798 -5.537 1.00 95.94 208 GLU A N 1
ATOM 1577 C CA . GLU A 1 208 ? -2.443 -3.853 -5.820 1.00 95.94 208 GLU A CA 1
ATOM 1578 C C . GLU A 1 208 ? -2.686 -4.501 -7.189 1.00 95.94 208 GLU A C 1
ATOM 1580 O O . GLU A 1 208 ? -1.743 -4.687 -7.958 1.00 95.94 208 GLU A O 1
ATOM 1585 N N . ARG A 1 209 ? -3.950 -4.763 -7.552 1.00 97.12 209 ARG A N 1
ATOM 1586 C CA . ARG A 1 209 ? -4.298 -5.252 -8.899 1.00 97.12 209 ARG A CA 1
ATOM 1587 C C . ARG A 1 209 ? -3.968 -4.232 -9.990 1.00 97.12 209 ARG A C 1
ATOM 1589 O O . ARG A 1 209 ? -3.506 -4.618 -11.062 1.00 97.12 209 ARG A O 1
ATOM 1596 N N . ASN A 1 210 ? -4.179 -2.942 -9.727 1.00 94.94 210 ASN A N 1
ATOM 1597 C CA . ASN A 1 210 ? -3.823 -1.879 -10.670 1.00 94.94 210 ASN A CA 1
ATOM 1598 C C . ASN A 1 210 ? -2.301 -1.775 -10.854 1.00 94.94 210 ASN A C 1
ATOM 1600 O O . ASN A 1 210 ? -1.831 -1.639 -11.982 1.00 94.94 210 ASN A O 1
ATOM 1604 N N . VAL A 1 211 ? -1.528 -1.892 -9.768 1.00 95.19 211 VAL A N 1
ATOM 1605 C CA . VAL A 1 211 ? -0.058 -1.922 -9.816 1.00 95.19 211 VAL A CA 1
ATOM 1606 C C . VAL A 1 211 ? 0.435 -3.136 -10.606 1.00 95.19 211 VAL A C 1
ATOM 1608 O O . VAL A 1 211 ? 1.298 -2.971 -11.461 1.00 95.19 211 VAL A O 1
ATOM 1611 N N . ASP A 1 212 ? -0.136 -4.327 -10.400 1.00 94.50 212 ASP A N 1
ATOM 1612 C CA . ASP A 1 212 ? 0.206 -5.528 -11.183 1.00 94.50 212 ASP A CA 1
ATOM 1613 C C . ASP A 1 212 ? -0.067 -5.333 -1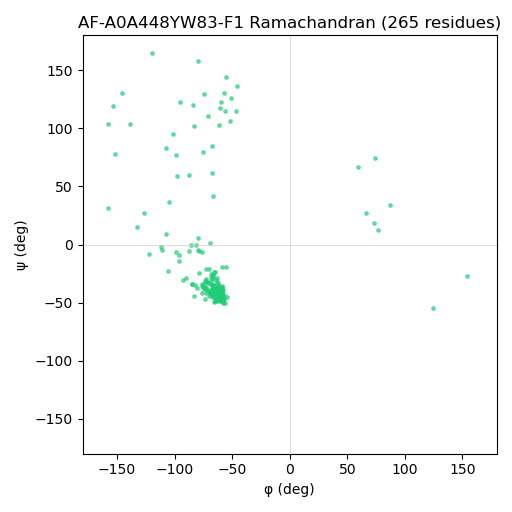2.688 1.00 94.50 212 ASP A C 1
ATOM 1615 O O . ASP A 1 212 ? 0.756 -5.681 -13.538 1.00 94.50 212 ASP A O 1
ATOM 1619 N N . ALA A 1 213 ? -1.191 -4.703 -13.044 1.00 96.44 213 ALA A N 1
ATOM 1620 C CA . ALA A 1 213 ? -1.492 -4.368 -14.436 1.00 96.44 213 ALA A CA 1
ATOM 1621 C C . ALA A 1 213 ? -0.471 -3.380 -15.037 1.00 96.44 213 ALA A C 1
ATOM 1623 O O . ALA A 1 213 ? -0.020 -3.567 -16.170 1.00 96.44 213 ALA A O 1
ATOM 1624 N N . LEU A 1 214 ? -0.060 -2.359 -14.278 1.00 94.06 214 LEU A N 1
ATOM 1625 C CA . LEU A 1 214 ? 0.977 -1.415 -14.704 1.00 94.06 214 LEU A CA 1
ATOM 1626 C C . LEU A 1 214 ? 2.356 -2.078 -14.823 1.00 94.06 214 LEU A C 1
ATOM 1628 O O . LEU A 1 214 ? 3.097 -1.772 -15.755 1.00 94.06 214 LEU A O 1
ATOM 1632 N N . GLN A 1 215 ? 2.690 -3.019 -13.936 1.00 90.38 215 GLN A N 1
ATOM 1633 C CA . GLN A 1 215 ? 3.928 -3.798 -14.018 1.00 90.38 215 GLN A CA 1
ATOM 1634 C C . GLN A 1 215 ? 3.965 -4.654 -15.287 1.00 90.38 215 GLN A C 1
ATOM 1636 O O . GLN A 1 215 ? 4.978 -4.668 -15.984 1.00 90.38 215 GLN A O 1
ATOM 1641 N N . LYS A 1 216 ? 2.854 -5.308 -15.646 1.00 95.44 216 LYS A N 1
ATOM 1642 C CA . LYS A 1 216 ? 2.740 -6.044 -16.917 1.00 95.44 216 LYS A CA 1
ATOM 1643 C C . LYS A 1 216 ? 2.954 -5.127 -18.121 1.00 95.44 216 LYS A C 1
ATOM 1645 O O . LYS A 1 216 ? 3.755 -5.456 -18.992 1.00 95.44 216 LYS A O 1
ATOM 1650 N N . ARG A 1 217 ? 2.332 -3.942 -18.129 1.00 94.12 217 ARG A N 1
ATOM 1651 C CA . ARG A 1 217 ? 2.552 -2.932 -19.180 1.00 94.12 217 ARG A CA 1
ATOM 1652 C C . ARG A 1 217 ? 4.015 -2.469 -19.230 1.00 94.12 217 ARG A C 1
ATOM 1654 O O . ARG A 1 217 ? 4.558 -2.291 -20.315 1.00 94.12 217 ARG A O 1
ATOM 1661 N N . ALA A 1 218 ? 4.681 -2.324 -18.083 1.00 90.12 218 ALA A N 1
ATOM 1662 C CA . ALA A 1 218 ? 6.102 -1.977 -18.028 1.00 90.12 218 ALA A CA 1
ATOM 1663 C C . ALA A 1 218 ? 6.987 -3.057 -18.670 1.00 90.12 218 ALA A C 1
ATOM 1665 O O . ALA A 1 218 ? 7.883 -2.725 -19.445 1.00 90.12 218 ALA A O 1
ATOM 1666 N N . LEU A 1 219 ? 6.701 -4.339 -18.415 1.00 91.19 219 LEU A N 1
ATOM 1667 C CA . LEU A 1 219 ? 7.410 -5.464 -19.038 1.00 91.19 219 LEU A CA 1
ATOM 1668 C C . LEU A 1 219 ? 7.201 -5.510 -20.558 1.00 91.19 219 LEU A C 1
ATOM 1670 O O . LEU A 1 219 ? 8.131 -5.814 -21.304 1.00 91.19 219 LEU A O 1
ATOM 1674 N N . GLU A 1 220 ? 6.002 -5.182 -21.042 1.00 94.44 220 GLU A N 1
ATOM 1675 C CA . GLU A 1 220 ? 5.725 -5.085 -22.481 1.00 94.44 220 GLU A CA 1
ATOM 1676 C C . GLU A 1 220 ? 6.537 -3.965 -23.146 1.00 94.44 220 GLU A C 1
ATOM 1678 O O . GLU A 1 220 ? 7.124 -4.175 -24.214 1.00 94.44 220 GLU A O 1
ATOM 1683 N N . VAL A 1 221 ? 6.618 -2.794 -22.502 1.00 92.75 221 VAL A N 1
ATOM 1684 C CA . VAL A 1 221 ? 7.443 -1.668 -22.966 1.00 92.75 221 VAL A CA 1
ATOM 1685 C C . VAL A 1 221 ? 8.928 -2.036 -22.933 1.00 92.75 221 VAL A C 1
ATOM 1687 O O . VAL A 1 221 ? 9.645 -1.773 -23.900 1.00 92.75 221 VAL A O 1
ATOM 1690 N N . GLU A 1 222 ? 9.394 -2.715 -21.885 1.00 89.31 222 GLU A N 1
ATOM 1691 C CA . GLU A 1 222 ? 10.769 -3.213 -21.810 1.00 89.31 222 GLU A CA 1
ATOM 1692 C C . GLU A 1 222 ? 11.077 -4.190 -22.954 1.00 89.31 222 GLU A C 1
ATOM 1694 O O . GLU A 1 222 ? 12.073 -4.027 -23.661 1.00 89.31 222 GLU A O 1
ATOM 1699 N N . ALA A 1 223 ? 10.204 -5.167 -23.202 1.00 91.69 223 ALA A N 1
ATOM 1700 C CA . ALA A 1 223 ? 10.364 -6.112 -24.303 1.00 91.69 223 ALA A CA 1
ATOM 1701 C C . ALA A 1 223 ? 10.347 -5.410 -25.674 1.00 91.69 223 ALA A C 1
ATOM 1703 O O . ALA A 1 223 ? 11.025 -5.835 -26.614 1.00 91.69 223 ALA A O 1
ATOM 1704 N N . MET A 1 224 ? 9.581 -4.325 -25.818 1.00 92.31 224 MET A N 1
ATOM 1705 C CA . MET A 1 224 ? 9.597 -3.484 -27.013 1.00 92.31 224 MET A CA 1
ATOM 1706 C C . MET A 1 224 ? 10.961 -2.797 -27.191 1.00 92.31 224 MET A C 1
ATOM 1708 O O . MET A 1 224 ? 11.550 -2.892 -28.270 1.00 92.31 224 MET A O 1
ATOM 1712 N N . LEU A 1 225 ? 11.495 -2.182 -26.130 1.00 88.44 225 LEU A N 1
ATOM 1713 C CA . LEU A 1 225 ? 12.813 -1.533 -26.114 1.00 88.44 225 LEU A CA 1
ATOM 1714 C C . LEU A 1 225 ? 13.943 -2.517 -26.433 1.00 88.44 225 LEU A C 1
ATOM 1716 O O . LEU A 1 225 ? 14.783 -2.238 -27.289 1.00 88.44 225 LEU A O 1
ATOM 1720 N N . GLN A 1 226 ? 13.940 -3.695 -25.807 1.00 89.81 226 GLN A N 1
ATOM 1721 C CA . GLN A 1 226 ? 14.937 -4.737 -26.058 1.00 89.81 226 GLN A CA 1
ATOM 1722 C C . GLN A 1 226 ? 14.916 -5.207 -27.519 1.00 89.81 226 GLN A C 1
ATOM 1724 O O . GLN A 1 226 ? 15.974 -5.364 -28.133 1.00 89.81 226 GLN A O 1
ATOM 1729 N N . ARG A 1 227 ? 13.723 -5.383 -28.108 1.00 91.75 227 ARG A N 1
ATOM 1730 C CA . ARG A 1 227 ? 13.586 -5.747 -29.527 1.00 91.75 227 ARG A CA 1
ATOM 1731 C C . ARG A 1 227 ? 14.119 -4.661 -30.457 1.00 91.75 227 ARG A C 1
ATOM 1733 O O . ARG A 1 227 ? 14.815 -5.003 -31.409 1.00 91.75 227 ARG A O 1
ATOM 1740 N N . ALA A 1 228 ? 13.844 -3.385 -30.185 1.00 90.00 228 ALA A N 1
ATOM 1741 C CA . ALA A 1 228 ? 14.350 -2.284 -31.007 1.00 90.00 228 ALA A CA 1
ATOM 1742 C C . ALA A 1 228 ? 15.882 -2.188 -30.965 1.00 90.00 228 ALA A C 1
ATOM 1744 O O . ALA A 1 228 ? 16.528 -2.123 -32.011 1.00 90.00 228 ALA A O 1
ATOM 1745 N N . VAL A 1 229 ? 16.472 -2.283 -29.769 1.00 88.81 229 VAL A N 1
ATOM 1746 C CA . VAL A 1 229 ? 17.934 -2.278 -29.594 1.00 88.81 229 VAL A CA 1
ATOM 1747 C C . VAL A 1 229 ? 18.576 -3.487 -30.277 1.00 88.81 229 VAL A C 1
ATOM 1749 O O . VAL A 1 229 ? 19.577 -3.345 -30.981 1.00 88.81 229 VAL A O 1
ATOM 1752 N N . GLY A 1 230 ? 17.988 -4.677 -30.122 1.00 89.94 230 GLY A N 1
ATOM 1753 C CA . GLY A 1 230 ? 18.471 -5.898 -30.769 1.00 89.94 230 GLY A CA 1
ATOM 1754 C C . GLY A 1 230 ? 18.371 -5.853 -32.297 1.00 89.94 230 GLY A C 1
ATOM 1755 O O . GLY A 1 230 ? 19.293 -6.291 -32.985 1.00 89.94 230 GLY A O 1
ATOM 1756 N N . ALA A 1 231 ? 17.285 -5.295 -32.842 1.00 90.69 231 ALA A N 1
ATOM 1757 C CA . ALA A 1 231 ? 17.111 -5.110 -34.281 1.00 90.69 231 ALA A CA 1
ATOM 1758 C C . ALA A 1 231 ? 18.148 -4.132 -34.853 1.00 90.69 231 ALA A C 1
ATOM 1760 O O . ALA A 1 231 ? 18.763 -4.428 -35.878 1.00 90.69 231 ALA A O 1
ATOM 1761 N N . LYS A 1 232 ? 18.405 -3.015 -34.159 1.00 89.00 232 LYS A N 1
ATOM 1762 C CA . LYS A 1 232 ? 19.401 -2.026 -34.586 1.00 89.00 232 LYS A CA 1
ATOM 1763 C C . LYS A 1 232 ? 20.823 -2.584 -34.568 1.00 89.00 232 LYS A C 1
ATOM 1765 O O . LYS A 1 232 ? 21.545 -2.421 -35.545 1.00 89.00 232 LYS A O 1
ATOM 1770 N N . ALA A 1 233 ? 21.194 -3.316 -33.515 1.00 87.19 233 ALA A N 1
ATOM 1771 C CA . ALA A 1 233 ? 22.502 -3.966 -33.428 1.00 87.19 233 ALA A CA 1
ATOM 1772 C C . ALA A 1 233 ? 22.746 -4.954 -34.587 1.00 87.19 233 ALA A C 1
ATOM 1774 O O . ALA A 1 233 ? 23.853 -5.028 -35.119 1.00 87.19 233 ALA A O 1
ATOM 1775 N N . ARG A 1 234 ? 21.707 -5.688 -35.017 1.00 87.00 234 ARG A N 1
ATOM 1776 C CA . ARG A 1 234 ? 21.786 -6.581 -36.184 1.00 87.00 234 ARG A CA 1
ATOM 1777 C C . ARG A 1 234 ? 21.931 -5.813 -37.496 1.00 87.00 234 ARG A C 1
ATOM 1779 O O . ARG A 1 234 ? 22.746 -6.209 -38.324 1.00 87.00 234 ARG A O 1
ATOM 1786 N N . GLN A 1 235 ? 21.183 -4.725 -37.675 1.00 86.75 235 GLN A N 1
ATOM 1787 C CA . GLN A 1 235 ? 21.291 -3.879 -38.865 1.00 86.75 235 GLN A CA 1
ATOM 1788 C C . GLN A 1 235 ? 22.701 -3.293 -39.007 1.00 86.75 235 GLN A C 1
ATOM 1790 O O . GLN A 1 235 ? 23.314 -3.452 -40.055 1.00 86.75 235 GLN A O 1
ATOM 1795 N N . ASP A 1 236 ? 23.255 -2.734 -37.929 1.00 83.06 236 ASP A N 1
ATOM 1796 C CA . ASP A 1 236 ? 24.601 -2.152 -37.950 1.00 83.06 236 ASP A CA 1
ATOM 1797 C C . ASP A 1 236 ? 25.676 -3.217 -38.261 1.00 83.06 236 ASP A C 1
ATOM 1799 O O . ASP A 1 236 ? 26.634 -2.948 -38.985 1.00 83.06 236 ASP A O 1
ATOM 1803 N N . SER A 1 237 ? 25.502 -4.458 -37.780 1.00 79.50 237 SER A N 1
ATOM 1804 C CA . SER A 1 237 ? 26.394 -5.572 -38.138 1.00 79.50 237 SER A CA 1
ATOM 1805 C C . SER A 1 237 ? 26.251 -6.024 -39.598 1.00 79.50 237 SER A C 1
ATOM 1807 O O . SER A 1 237 ? 27.240 -6.402 -40.222 1.00 79.50 237 SER A O 1
ATOM 1809 N N . SER A 1 238 ? 25.039 -5.958 -40.159 1.00 76.81 238 SER A N 1
ATOM 1810 C CA . SER A 1 238 ? 24.770 -6.295 -41.560 1.00 76.81 238 SER A CA 1
ATOM 1811 C C . SER A 1 238 ? 25.346 -5.252 -42.515 1.00 76.81 238 SER A C 1
ATOM 1813 O O . SER A 1 238 ? 25.905 -5.628 -43.540 1.00 76.81 238 SER A O 1
ATOM 1815 N N . ASP A 1 239 ? 25.254 -3.964 -42.180 1.00 72.88 239 ASP A N 1
ATOM 1816 C CA . ASP A 1 239 ? 25.822 -2.877 -42.989 1.00 72.88 239 ASP A CA 1
ATOM 1817 C C . ASP A 1 239 ? 27.360 -2.948 -43.010 1.00 72.88 239 ASP A C 1
ATOM 1819 O O . ASP A 1 239 ? 27.986 -2.720 -44.047 1.00 72.88 239 ASP A O 1
ATOM 1823 N N . LEU A 1 240 ? 27.980 -3.364 -41.897 1.00 68.56 240 LEU A N 1
ATOM 1824 C CA . LEU A 1 240 ? 29.425 -3.595 -41.828 1.00 68.56 240 LEU A CA 1
ATOM 1825 C C . LEU A 1 240 ? 29.873 -4.775 -42.709 1.00 68.56 240 LEU A C 1
ATOM 1827 O O . LEU A 1 240 ? 30.909 -4.689 -43.361 1.00 68.56 240 LEU A O 1
ATOM 1831 N N . VAL A 1 241 ? 29.099 -5.864 -42.758 1.00 61.59 241 VAL A N 1
ATOM 1832 C CA . VAL A 1 241 ? 29.406 -7.040 -43.597 1.00 61.59 241 VAL A CA 1
ATOM 1833 C C . VAL A 1 241 ? 29.082 -6.780 -45.074 1.00 61.59 241 VAL A C 1
ATOM 1835 O O . VAL A 1 241 ? 29.840 -7.197 -45.948 1.00 61.59 241 VAL A O 1
ATOM 1838 N N . GLY A 1 242 ? 28.014 -6.034 -45.371 1.00 55.25 242 GLY A N 1
ATOM 1839 C CA . GLY A 1 242 ? 27.648 -5.634 -46.733 1.00 55.25 242 GLY A CA 1
ATOM 1840 C C . GLY A 1 242 ? 28.680 -4.707 -47.379 1.00 55.25 242 GLY A C 1
ATOM 1841 O O . GLY A 1 242 ? 28.997 -4.871 -48.556 1.00 55.25 242 GLY A O 1
ATOM 1842 N N . SER A 1 243 ? 29.294 -3.811 -46.599 1.00 49.47 243 SER A N 1
ATOM 1843 C CA . SER A 1 243 ? 30.338 -2.897 -47.083 1.00 49.47 243 SER A CA 1
ATOM 1844 C C . SER A 1 243 ? 31.715 -3.552 -47.290 1.00 49.47 243 SER A C 1
ATOM 1846 O O . SER A 1 243 ? 32.617 -2.898 -47.808 1.00 49.47 243 SER A O 1
ATOM 1848 N N . ILE A 1 244 ? 31.886 -4.822 -46.909 1.00 54.53 244 ILE A N 1
ATOM 1849 C CA . ILE A 1 244 ? 33.096 -5.625 -47.163 1.00 54.53 244 ILE A CA 1
ATOM 1850 C C . ILE A 1 244 ? 32.904 -6.542 -48.395 1.00 54.53 244 ILE A C 1
ATOM 1852 O O . ILE A 1 244 ? 33.851 -7.168 -48.865 1.00 54.53 244 ILE A O 1
ATOM 1856 N N . SER A 1 245 ? 31.694 -6.603 -48.970 1.00 49.41 245 SER A N 1
ATOM 1857 C CA . SER A 1 245 ? 31.366 -7.545 -50.053 1.00 49.41 245 SER A CA 1
ATOM 1858 C C . SER A 1 245 ? 31.667 -7.073 -51.484 1.00 49.41 245 SER A C 1
ATOM 1860 O O . SER A 1 245 ? 31.578 -7.896 -52.388 1.00 49.41 245 SER A O 1
ATOM 1862 N N . ASP A 1 246 ? 32.102 -5.822 -51.696 1.00 51.56 246 ASP A N 1
ATOM 1863 C CA . ASP A 1 246 ? 32.476 -5.315 -53.037 1.00 51.56 246 ASP A CA 1
ATOM 1864 C C . ASP A 1 246 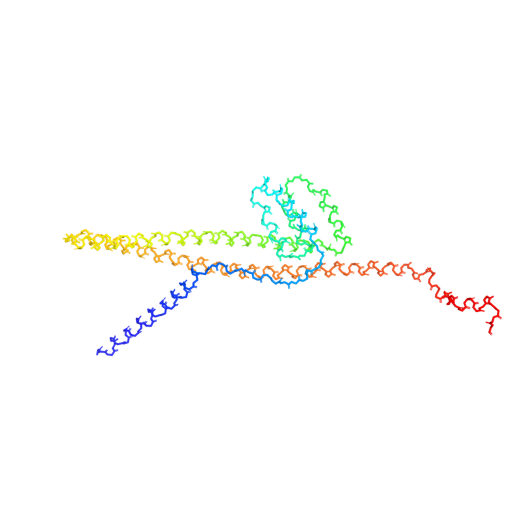? 33.975 -5.014 -53.220 1.00 51.56 246 ASP A C 1
ATOM 1866 O O . ASP A 1 246 ? 34.423 -4.705 -54.324 1.00 51.56 246 ASP A O 1
ATOM 1870 N N . THR A 1 247 ? 34.794 -5.184 -52.180 1.00 54.03 247 THR A N 1
ATOM 1871 C CA . THR A 1 247 ? 36.253 -5.218 -52.332 1.00 54.03 247 THR A CA 1
ATOM 1872 C C . THR A 1 247 ? 36.840 -6.308 -51.445 1.00 54.03 247 THR A C 1
ATOM 1874 O O . THR A 1 247 ? 37.014 -6.116 -50.245 1.00 54.03 247 THR A O 1
ATOM 1877 N N . ASP A 1 248 ? 37.220 -7.419 -52.075 1.00 50.44 248 ASP A N 1
ATOM 1878 C CA . ASP A 1 248 ? 38.366 -8.229 -51.643 1.00 50.44 248 ASP A CA 1
ATOM 1879 C C . ASP A 1 248 ? 38.149 -9.331 -50.582 1.00 50.44 248 ASP A C 1
ATOM 1881 O O . ASP A 1 248 ? 39.056 -9.683 -49.833 1.00 50.44 248 ASP A O 1
ATOM 1885 N N . PHE A 1 249 ? 36.987 -9.992 -50.588 1.00 50.50 249 PHE A N 1
ATOM 1886 C CA . PHE A 1 249 ? 36.909 -11.407 -50.182 1.00 50.50 249 PHE A CA 1
ATOM 1887 C C . PHE A 1 249 ? 36.927 -12.314 -51.413 1.00 50.50 249 PHE A C 1
ATOM 1889 O O . PHE A 1 249 ? 36.036 -13.131 -51.648 1.00 50.50 249 PHE A O 1
ATOM 1896 N N . SER A 1 250 ? 37.997 -12.197 -52.201 1.00 48.06 250 SER A N 1
ATOM 1897 C CA . SER A 1 250 ? 38.435 -13.331 -53.001 1.00 48.06 250 SER A CA 1
ATOM 1898 C C . SER A 1 250 ? 38.789 -14.458 -52.029 1.00 48.06 250 SER A C 1
ATOM 1900 O O . SER A 1 250 ? 39.839 -14.449 -51.389 1.00 48.06 250 SER A O 1
ATOM 1902 N N . LEU A 1 251 ? 37.901 -15.445 -51.902 1.00 50.12 251 LEU A N 1
ATOM 1903 C CA . LEU A 1 251 ? 38.137 -16.740 -51.252 1.00 50.12 251 LEU A CA 1
ATOM 1904 C C . LEU A 1 251 ? 39.160 -17.590 -52.038 1.00 50.12 251 LEU A C 1
ATOM 1906 O O . LEU A 1 251 ? 39.011 -18.796 -52.189 1.00 50.12 251 LEU A O 1
ATOM 1910 N N . SER A 1 252 ? 40.227 -16.962 -52.522 1.00 51.53 252 SER A N 1
ATOM 1911 C CA . SER A 1 252 ? 41.469 -17.597 -52.949 1.00 51.53 252 SER A CA 1
ATOM 1912 C C . SER A 1 252 ? 42.559 -17.364 -51.902 1.00 51.53 252 SER A C 1
ATOM 1914 O O . SER A 1 252 ? 43.736 -17.226 -52.225 1.00 51.53 252 SER A O 1
ATOM 1916 N N . ARG A 1 253 ? 42.193 -17.365 -50.613 1.00 56.66 253 ARG A N 1
ATOM 1917 C CA . ARG A 1 253 ? 43.158 -17.724 -49.574 1.00 56.66 253 ARG A CA 1
ATOM 1918 C C . ARG A 1 253 ? 43.326 -19.235 -49.640 1.00 56.66 253 ARG A C 1
ATOM 1920 O O . ARG A 1 253 ? 42.662 -19.983 -48.929 1.00 56.66 253 ARG A O 1
ATOM 1927 N N . GLU A 1 254 ? 44.139 -19.641 -50.606 1.00 60.91 254 GLU A N 1
ATOM 1928 C CA . GLU A 1 254 ? 44.612 -21.003 -50.789 1.00 60.91 254 GLU A CA 1
ATOM 1929 C C . GLU A 1 254 ? 45.071 -21.551 -49.430 1.00 60.91 254 GLU A C 1
ATOM 1931 O O . GLU A 1 254 ? 45.667 -20.821 -48.630 1.00 60.91 254 GLU A O 1
ATOM 1936 N N . ASP A 1 255 ? 44.706 -22.799 -49.129 1.00 72.19 255 ASP A N 1
ATOM 1937 C CA . ASP A 1 255 ? 45.051 -23.438 -47.860 1.00 72.19 255 ASP A CA 1
ATOM 1938 C C . ASP A 1 255 ? 46.568 -23.287 -47.629 1.00 72.19 255 ASP A C 1
ATOM 1940 O O . ASP A 1 255 ? 47.349 -23.655 -48.513 1.00 72.19 255 ASP A O 1
ATOM 1944 N N . PRO A 1 256 ? 47.025 -22.751 -46.481 1.00 77.31 256 PRO A N 1
ATOM 1945 C CA . PRO A 1 256 ? 48.452 -22.601 -46.199 1.00 77.31 256 PRO A CA 1
ATOM 1946 C C . PRO A 1 256 ? 49.233 -23.923 -46.297 1.00 77.31 256 PRO A C 1
ATOM 1948 O O . PRO A 1 256 ? 50.454 -23.899 -46.463 1.00 77.31 256 PRO A O 1
ATOM 1951 N N . LEU A 1 257 ? 48.559 -25.077 -46.222 1.00 74.50 257 LEU A N 1
ATOM 1952 C CA . LEU A 1 257 ? 49.151 -26.372 -46.555 1.00 74.50 257 LEU A CA 1
ATOM 1953 C C . LEU A 1 257 ? 49.345 -26.562 -48.065 1.00 74.50 257 LEU A C 1
ATOM 1955 O O . LEU A 1 257 ? 50.441 -26.934 -48.474 1.00 74.50 257 LEU A O 1
ATOM 1959 N N . LEU A 1 258 ? 48.340 -26.267 -48.893 1.00 76.75 258 LEU A N 1
ATOM 1960 C CA . LEU A 1 258 ? 48.440 -26.350 -50.359 1.00 76.75 258 LEU A CA 1
ATOM 1961 C C . LEU A 1 258 ? 49.513 -25.406 -50.913 1.00 76.75 258 LEU A C 1
ATOM 1963 O O . LEU A 1 258 ? 50.244 -25.776 -51.829 1.00 76.75 258 LEU A O 1
ATOM 1967 N N . GLN A 1 259 ? 49.665 -24.227 -50.308 1.00 80.00 259 GLN A N 1
ATOM 1968 C CA . GLN A 1 259 ? 50.715 -23.280 -50.681 1.00 80.00 259 GLN A CA 1
ATOM 1969 C C . GLN A 1 259 ? 52.117 -23.833 -50.371 1.00 80.00 259 GLN A C 1
ATOM 1971 O O . GLN A 1 259 ? 53.016 -23.729 -51.198 1.00 80.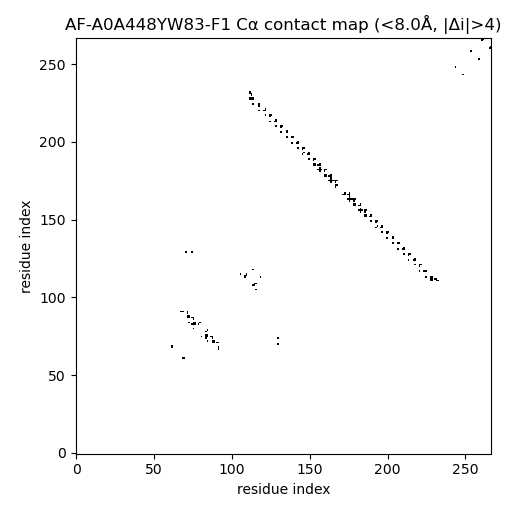00 259 GLN A O 1
ATOM 1976 N N . LYS A 1 260 ? 52.288 -24.536 -49.241 1.00 81.31 260 LYS A N 1
ATOM 1977 C CA . LYS A 1 260 ? 53.548 -25.231 -48.922 1.00 81.31 260 LYS A CA 1
ATOM 1978 C C . LYS A 1 260 ? 53.848 -26.410 -49.845 1.00 81.31 260 LYS A C 1
ATOM 1980 O O . LYS A 1 260 ? 55.016 -26.657 -50.120 1.00 81.31 260 LYS A O 1
ATOM 1985 N N . PHE A 1 261 ? 52.837 -27.149 -50.302 1.00 82.81 261 PHE A N 1
ATOM 1986 C CA . PHE A 1 261 ? 53.048 -28.241 -51.260 1.00 82.81 261 PHE A CA 1
ATOM 1987 C C . PHE A 1 261 ? 53.467 -27.712 -52.637 1.00 82.81 261 PHE A C 1
ATOM 1989 O O . PHE A 1 261 ? 54.425 -28.231 -53.211 1.00 82.81 261 PHE A O 1
ATOM 1996 N N . LYS A 1 262 ? 52.851 -26.612 -53.094 1.00 83.12 262 LYS A N 1
ATOM 1997 C CA . LYS A 1 262 ? 53.288 -25.886 -54.296 1.00 83.12 262 LYS A CA 1
ATOM 1998 C C . LYS A 1 262 ? 54.715 -25.352 -54.174 1.00 83.12 262 LYS A C 1
ATOM 2000 O O . LYS A 1 262 ? 55.511 -25.541 -55.088 1.00 83.12 262 LYS A O 1
ATOM 2005 N N . ASP A 1 263 ? 55.069 -24.754 -53.038 1.00 83.75 263 ASP A N 1
ATOM 2006 C CA . ASP A 1 263 ? 56.428 -24.242 -52.801 1.00 83.75 263 ASP A CA 1
ATOM 2007 C C . ASP A 1 263 ? 57.490 -25.357 -52.762 1.00 83.75 263 ASP A C 1
ATOM 2009 O O . ASP A 1 263 ? 58.667 -25.110 -53.024 1.00 83.75 263 ASP A O 1
ATOM 2013 N N . LEU A 1 264 ? 57.089 -26.595 -52.459 1.00 87.69 264 LEU A N 1
ATOM 2014 C CA . LEU A 1 264 ? 57.962 -27.770 -52.486 1.00 87.69 264 LEU A CA 1
ATOM 2015 C C . LEU A 1 264 ? 58.058 -28.426 -53.875 1.00 87.69 264 LEU A C 1
ATOM 2017 O O . LEU A 1 264 ? 58.792 -29.404 -54.020 1.00 87.69 264 LEU A O 1
ATOM 2021 N N . GLY A 1 265 ? 57.364 -27.895 -54.889 1.00 71.56 265 GLY A N 1
ATOM 2022 C CA . GLY A 1 265 ? 57.390 -28.413 -56.260 1.00 71.56 265 GLY A CA 1
ATOM 2023 C C . GLY A 1 265 ? 56.780 -29.809 -56.397 1.00 71.56 265 GLY A C 1
ATOM 2024 O O . GLY A 1 265 ? 57.193 -30.574 -57.268 1.00 71.56 265 GLY A O 1
ATOM 2025 N N . ILE A 1 266 ? 55.853 -30.159 -55.504 1.00 66.94 266 ILE A N 1
ATOM 2026 C CA . ILE A 1 266 ? 55.106 -31.413 -55.555 1.00 66.94 266 ILE A CA 1
ATOM 2027 C C . ILE A 1 266 ? 53.730 -31.075 -56.128 1.00 66.94 266 ILE A C 1
ATOM 2029 O O . ILE A 1 266 ? 52.850 -30.628 -55.390 1.00 66.94 266 ILE A O 1
ATOM 2033 N N . ASP A 1 267 ? 53.596 -31.246 -57.443 1.00 62.91 267 ASP A N 1
ATOM 2034 C CA . ASP A 1 267 ? 52.312 -31.213 -58.155 1.00 62.91 267 ASP A CA 1
ATOM 2035 C C . ASP A 1 267 ? 51.566 -32.553 -58.023 1.00 62.91 267 ASP A C 1
ATOM 2037 O O . ASP A 1 267 ? 52.227 -33.621 -58.085 1.00 62.91 267 ASP A O 1
#

Secondary structure (DSSP, 8-state):
-HHHHHHHHHHHHHHHHHHHHHHHHHHTTSS-------------SS-HHHHHHHHHHHHHHHTT--SSHHHHHHHHHHS-SHHHHHHHHHHTT-SSS-HHHHHHHHHHHHHTT--HHHHHHHHHHHHHHHHHHHHHHHHHHHHHHHHHHHHHHHHHHHHHHHHHHHHHHTT-HHHHHHHHHHHHHHHHHHHHHHHHHHHHHHHHHHHHHHHHHHHHHHHHHHHHHHHHHHHHHHHHHHHHHHTTSSS---S----HHHHHHHHTT--

Solvent-accessible surface area (backbone atoms only — not comparable to full-atom values): 15118 Å² total; per-residue (Å²): 118,70,71,59,58,53,55,56,54,52,54,53,52,55,56,52,50,53,53,48,54,57,49,56,65,56,61,79,68,78,80,67,78,84,73,78,80,81,72,82,88,76,85,92,76,90,58,73,70,62,54,51,58,49,54,54,53,47,56,66,47,58,78,73,52,87,81,63,54,66,60,31,52,52,56,19,57,72,50,72,46,84,60,25,53,60,50,27,58,52,70,64,65,75,84,87,82,53,74,70,55,52,50,56,47,52,53,54,39,46,73,41,46,45,51,69,68,61,51,52,53,47,49,52,46,50,52,54,46,53,54,49,50,53,54,45,50,55,49,51,53,51,41,52,52,50,52,54,51,40,53,52,38,50,52,51,24,51,53,26,45,54,53,18,53,53,27,50,75,70,70,36,59,71,62,16,52,54,25,50,52,51,21,50,52,33,50,57,50,36,53,55,48,52,51,52,45,52,52,50,52,54,50,47,55,54,48,52,54,52,49,53,53,47,51,54,52,45,52,53,48,48,53,50,51,53,49,33,37,53,51,37,56,51,50,58,53,47,54,57,54,58,71,44,71,84,64,84,75,67,88,72,74,64,53,75,64,58,53,52,38,55,74,68,70,58,129

Nearest PDB structures (foldseek):
  8qbs-assembly1_A  TM=6.388E-01  e=2.471E-02  Nostoc punctiforme
  7o3x-assembly1_D  TM=7.102E-01  e=5.560E-02  Synechocystis sp. PCC 6803 substr. Kazusa
  7o3y-assembly1_E  TM=6.506E-01  e=4.727E-02  Synechocystis sp. PCC 6803 substr. Kazusa
  7o3x-assembly1_E  TM=6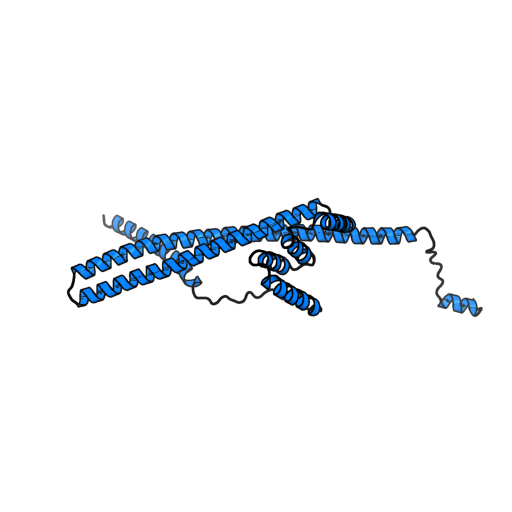.224E-01  e=5.869E-02  Synechocystis sp. PCC 6803 substr. Kazusa
  9eon-assembly1_A  TM=5.104E-01  e=3.689E-01  Synechocystis sp. PCC 6803

Foldseek 3Di:
DVVVVVVVVVVVVVVVVVVVVVVVVVVVPPPDDPDPPPDDDDDDDDDPPVVVVVVVVLVVVCVPDPDDLVLLVVQLVVLPDPVSVVVSVVVVPDDDDPPVVVVVVQVVLVLLQNDPVLVVLLVVLVVVLSVLVVVLVVLVVVLVVLVVVLVVLVVLLVVLQVQLVVCVVVVNNVSSVVSNVVSVVSVVVSVVSVVVSVVSVVVSVVSVVVSVVSVVSNVVSVVVSVVSSVVSVVVVVVVVVVVPVPDDPPVPPPDPVVVVCVVVVND

Mean predicted aligned error: 16.21 Å

Sequence (267 aa):
MMVVAHQISLLYITSLLGLLLLAQRCDSFVAGPPAPFLGCTSTALQNDKFRRDIDEKSRQKASASGGSVAAGAILGGLVGGPFG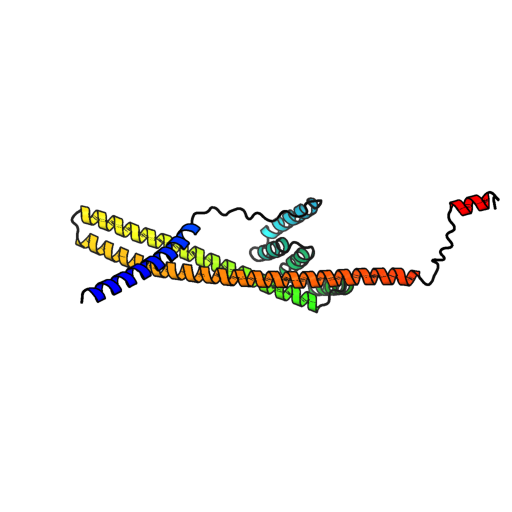ALFGASIGSNLGAKQAFDQARKEEMRKKGITQEMLDAAEEVGYALEQSFEGMEATRESLRSQQTLARRIDEDANSSYEKAKEAMAAGKEEEAKSFLLKRHEHQEYLKTILVRCAEEKSRIEVMERNVDALQKRALEVEAMLQRAVGAKARQDSSDLVGSISDTDFSLSREDPLLQKFKDLGID

Organism: NCBI:txid183589

pLDDT: mean 75.72, std 21.25, range [30.89, 98.62]

Radius of gyration: 34.37 Å; Cα contacts (8 Å, |Δi|>4): 122; chains: 1; bounding box: 106×54×104 Å